Protein AF-0000000078836215 (afdb_homodimer)

Nearest PDB structures (foldseek):
  3e1e-assembly1_A  TM=9.793E-01  e=3.838E-14  Ruegeria pomeroyi
  3lz7-assembly1_A  TM=9.228E-01  e=4.284E-11  Haemophilus influenzae
  1sbk-assembly1_A  TM=9.306E-01  e=8.880E-10  Escherichia coli
  1vh5-assembly1_A  TM=9.227E-01  e=7.503E-10  Escherichia coli
  1vi8-assembly1_B  TM=9.217E-01  e=8.395E-10  Escherichia coli

Organism: Phenylobacterium zucineum (strain HLK1) (NCBI:txid450851)

Structure (mmCIF, N/CA/C/O backbone):
data_AF-0000000078836215-model_v1
#
loop_
_entity.id
_entity.type
_entity.pdbx_description
1 polymer 'Uncharacterized protein, possibly involved in aromatic compounds catabolism'
#
loop_
_atom_site.group_PDB
_atom_site.id
_atom_site.type_symbol
_atom_site.label_atom_id
_atom_site.label_alt_id
_atom_site.label_comp_id
_atom_site.label_asym_id
_atom_site.label_entity_id
_atom_site.label_seq_id
_atom_site.pdbx_PDB_ins_code
_atom_site.Cartn_x
_atom_site.Cartn_y
_atom_site.Cartn_z
_atom_site.occupancy
_atom_site.B_iso_or_equiv
_atom_site.auth_seq_id
_atom_site.auth_comp_id
_atom_site.auth_asym_id
_atom_site.auth_atom_id
_atom_site.pdbx_PDB_model_num
ATOM 1 N N . MET A 1 1 ? -0.671 11.156 -7.41 1 51.28 1 MET A N 1
ATOM 2 C CA . MET A 1 1 ? -1.481 9.938 -7.438 1 51.28 1 MET A CA 1
ATOM 3 C C . MET A 1 1 ? -2.9 10.219 -6.953 1 51.28 1 MET A C 1
ATOM 5 O O . MET A 1 1 ? -3.871 9.844 -7.613 1 51.28 1 MET A O 1
ATOM 9 N N . LEU A 1 2 ? -3.012 11.047 -5.891 1 55.78 2 LEU A N 1
ATOM 10 C CA . LEU A 1 2 ? -4.32 11.422 -5.363 1 55.78 2 LEU A CA 1
ATOM 11 C C . LEU A 1 2 ? -5.219 11.953 -6.477 1 55.78 2 LEU A C 1
ATOM 13 O O . LEU A 1 2 ? -6.391 11.578 -6.562 1 55.78 2 LEU A O 1
ATOM 17 N N . HIS A 1 3 ? -4.602 12.648 -7.332 1 56.66 3 HIS A N 1
ATOM 18 C CA . HIS A 1 3 ? -5.426 13.312 -8.336 1 56.66 3 HIS A CA 1
ATOM 19 C C . HIS A 1 3 ? -5.855 12.336 -9.43 1 56.66 3 HIS A C 1
ATOM 21 O O . HIS A 1 3 ? -6.98 12.406 -9.922 1 56.66 3 HIS A O 1
ATOM 27 N N . HIS A 1 4 ? -5.043 11.43 -9.484 1 65.5 4 HIS A N 1
ATOM 28 C CA . HIS A 1 4 ? -5.332 10.539 -10.602 1 65.5 4 HIS A CA 1
ATOM 29 C C . HIS A 1 4 ? -6.379 9.5 -10.211 1 65.5 4 HIS A C 1
ATOM 31 O O . HIS A 1 4 ? -7.141 9.031 -11.062 1 65.5 4 HIS A O 1
ATOM 37 N N . LEU A 1 5 ? -6.547 9.336 -8.945 1 77.56 5 LEU A N 1
ATOM 38 C CA . LEU A 1 5 ? -7.484 8.312 -8.492 1 77.56 5 LEU A CA 1
ATOM 39 C C . LEU A 1 5 ? -8.766 8.945 -7.949 1 77.56 5 LEU A C 1
ATOM 41 O O . LEU A 1 5 ? -9.68 8.234 -7.531 1 77.56 5 LEU A O 1
ATOM 45 N N . ASP A 1 6 ? -8.922 10.281 -7.996 1 84.94 6 ASP A N 1
ATOM 46 C CA . ASP A 1 6 ? -10.086 11.023 -7.52 1 84.94 6 ASP A CA 1
ATOM 47 C C . ASP A 1 6 ? -10.297 10.805 -6.023 1 84.94 6 ASP A C 1
ATOM 49 O O . ASP A 1 6 ? -11.422 10.555 -5.582 1 84.94 6 ASP A O 1
ATOM 53 N N . VAL A 1 7 ? -9.172 10.75 -5.359 1 91.25 7 VAL A N 1
ATOM 54 C CA . VAL A 1 7 ? -9.266 10.695 -3.906 1 91.25 7 VAL A CA 1
ATOM 55 C C . VAL A 1 7 ? -9.867 11.992 -3.373 1 91.25 7 VAL A C 1
ATOM 57 O O . VAL A 1 7 ? -9.5 13.078 -3.814 1 91.25 7 VAL A O 1
ATOM 60 N N . ARG A 1 8 ? -10.797 11.867 -2.445 1 94.44 8 ARG A N 1
ATOM 61 C CA . ARG A 1 8 ? -11.453 13.023 -1.854 1 94.44 8 ARG A CA 1
ATOM 62 C C . ARG A 1 8 ? -11.094 13.164 -0.38 1 94.44 8 ARG A C 1
ATOM 64 O O . ARG A 1 8 ? -11.023 12.172 0.347 1 94.44 8 ARG A O 1
ATOM 71 N N . ILE A 1 9 ? -10.969 14.414 0.034 1 96.81 9 ILE A N 1
ATOM 72 C CA . ILE A 1 9 ? -10.812 14.719 1.452 1 96.81 9 ILE A CA 1
ATOM 73 C C . ILE A 1 9 ? -12.188 14.969 2.074 1 96.81 9 ILE A C 1
ATOM 75 O O . ILE A 1 9 ? -12.82 16 1.807 1 96.81 9 ILE A O 1
ATOM 79 N N . ASP A 1 10 ? -12.578 14.141 2.889 1 98.06 10 ASP A N 1
ATOM 80 C CA . ASP A 1 10 ? -13.906 14.25 3.473 1 98.06 10 ASP A CA 1
ATOM 81 C C . ASP A 1 10 ? -13.867 15.016 4.793 1 98.06 10 ASP A C 1
ATOM 83 O O . ASP A 1 10 ? -14.82 15.719 5.141 1 98.06 10 ASP A O 1
ATOM 87 N N . GLU A 1 11 ? -12.812 14.789 5.547 1 98.38 11 GLU A N 1
ATOM 88 C CA . GLU A 1 11 ? -12.625 15.461 6.832 1 98.38 11 GLU A CA 1
ATOM 89 C C . GLU A 1 11 ? -11.141 15.68 7.125 1 98.38 11 GLU A C 1
ATOM 91 O O . GLU A 1 11 ? -10.305 14.82 6.836 1 98.38 11 GLU A O 1
ATOM 96 N N . VAL A 1 12 ? -10.844 16.844 7.719 1 98.38 12 VAL A N 1
ATOM 97 C CA . VAL A 1 12 ? -9.516 17.125 8.234 1 98.38 12 VAL A CA 1
ATOM 98 C C . VAL A 1 12 ? -9.625 17.828 9.594 1 98.38 12 VAL A C 1
ATOM 100 O O . VAL A 1 12 ? -10.359 18.812 9.727 1 98.38 12 VAL A O 1
ATOM 103 N N . ALA A 1 13 ? -9.031 17.344 10.484 1 98.44 13 ALA A N 1
ATOM 104 C CA . ALA A 1 13 ? -8.867 17.906 11.828 1 98.44 13 ALA A CA 1
ATOM 105 C C . ALA A 1 13 ? -7.5 17.562 12.398 1 98.44 13 ALA A C 1
ATOM 107 O O . ALA A 1 13 ? -6.812 16.672 11.891 1 98.44 13 ALA A O 1
ATOM 108 N N . PRO A 1 14 ? -7.023 18.266 13.398 1 98.19 14 PRO A N 1
ATOM 109 C CA . PRO A 1 14 ? -5.734 17.906 13.992 1 98.19 14 PRO A CA 1
ATOM 110 C C . PRO A 1 14 ? -5.664 16.438 14.391 1 98.19 14 PRO A C 1
ATOM 112 O O . PRO A 1 14 ? -6.418 15.992 15.266 1 98.19 14 PRO A O 1
ATOM 115 N N . GLY A 1 15 ? -4.859 15.742 13.711 1 98.62 15 GLY A N 1
ATOM 116 C CA . GLY A 1 15 ? -4.613 14.344 14.008 1 98.62 15 GLY A CA 1
ATOM 117 C C . GLY A 1 15 ? -5.621 13.406 13.367 1 98.62 15 GLY A C 1
ATOM 118 O O . GLY A 1 15 ? -5.59 12.195 13.594 1 98.62 15 GLY A O 1
ATOM 119 N N . ARG A 1 16 ? -6.582 13.945 12.617 1 98.75 16 ARG A N 1
ATOM 120 C CA . ARG A 1 16 ? -7.637 13.117 12.047 1 98.75 16 ARG A CA 1
ATOM 121 C C . ARG A 1 16 ? -7.914 13.508 10.602 1 98.75 16 ARG A C 1
ATOM 123 O O . ARG A 1 16 ? -8.094 14.688 10.289 1 98.75 16 ARG A O 1
ATOM 130 N N . VAL A 1 17 ? -7.965 12.516 9.727 1 98.75 17 VAL A N 1
ATOM 131 C CA . VAL A 1 17 ? -8.289 12.742 8.32 1 98.75 17 VAL A CA 1
ATOM 132 C C . VAL A 1 17 ? -9.164 11.602 7.801 1 98.75 17 VAL A C 1
ATOM 134 O O . VAL A 1 17 ? -8.938 10.438 8.133 1 98.75 17 VAL A O 1
ATOM 137 N N . VAL A 1 18 ? -10.172 11.922 7.039 1 98.81 18 VAL A N 1
ATOM 138 C CA . VAL A 1 18 ? -10.992 10.953 6.324 1 98.81 18 VAL A CA 1
ATOM 139 C C . VAL A 1 18 ? -10.867 11.172 4.82 1 98.81 18 VAL A C 1
ATOM 141 O O . VAL A 1 18 ? -11.125 12.273 4.324 1 98.81 18 VAL A O 1
ATOM 144 N N . LEU A 1 19 ? -10.43 10.18 4.152 1 97.75 19 LEU A N 1
ATOM 145 C CA . LEU A 1 19 ? -10.344 10.195 2.697 1 97.75 19 LEU A CA 1
ATOM 146 C C . LEU A 1 19 ? -11.289 9.172 2.082 1 97.75 19 LEU A C 1
ATOM 148 O O . LEU A 1 19 ? -11.586 8.148 2.697 1 97.75 19 LEU A O 1
ATOM 152 N N . SER A 1 20 ? -11.711 9.43 0.908 1 97.38 20 SER A N 1
ATOM 153 C CA . SER A 1 20 ? -12.516 8.453 0.183 1 97.38 20 SER A CA 1
ATOM 154 C C . SER A 1 20 ? -12.047 8.32 -1.264 1 97.38 20 SER A C 1
ATOM 156 O O . SER A 1 20 ? -11.445 9.242 -1.817 1 97.38 20 SER A O 1
ATOM 158 N N . LEU A 1 21 ? -12.281 7.164 -1.844 1 94.69 21 LEU A N 1
ATOM 159 C CA . LEU A 1 21 ? -11.898 6.773 -3.195 1 94.69 21 LEU A CA 1
ATOM 160 C C . LEU A 1 21 ? -13.055 6.09 -3.916 1 94.69 21 LEU A C 1
ATOM 162 O O . LEU A 1 21 ? -13.5 5.02 -3.504 1 94.69 21 LEU A O 1
ATOM 166 N N . PRO A 1 22 ? -13.516 6.734 -4.957 1 93.88 22 PRO A N 1
ATOM 167 C CA . PRO A 1 22 ? -14.594 6.074 -5.695 1 93.88 22 PRO A CA 1
ATOM 168 C C . PRO A 1 22 ? -14.109 4.859 -6.484 1 93.88 22 PRO A C 1
ATOM 170 O O . PRO A 1 22 ? -12.945 4.801 -6.879 1 93.88 22 PRO A O 1
ATOM 173 N N . PHE A 1 23 ? -15.07 3.908 -6.68 1 91.69 23 PHE A N 1
ATOM 174 C CA . PHE A 1 23 ? -14.766 2.766 -7.531 1 91.69 23 PHE A CA 1
ATOM 175 C C . PHE A 1 23 ? -14.625 3.197 -8.984 1 91.69 23 PHE A C 1
ATOM 177 O O . PHE A 1 23 ? -15.484 3.896 -9.516 1 91.69 23 PHE A O 1
ATOM 184 N N . ARG A 1 24 ? -13.508 2.811 -9.555 1 84.44 24 ARG A N 1
ATOM 185 C CA . ARG A 1 24 ? -13.211 3.061 -10.961 1 84.44 24 ARG A CA 1
ATOM 186 C C . ARG A 1 24 ? -12.438 1.896 -11.57 1 84.44 24 ARG A C 1
ATOM 188 O O . ARG A 1 24 ? -11.922 1.041 -10.852 1 84.44 24 ARG A O 1
ATOM 195 N N . LYS A 1 25 ? -12.383 1.914 -12.867 1 77.69 25 LYS A N 1
ATOM 196 C CA . LYS A 1 25 ? -11.711 0.835 -13.594 1 77.69 25 LYS A CA 1
ATOM 197 C C . LYS A 1 25 ? -10.25 0.714 -13.164 1 77.69 25 LYS A C 1
ATOM 199 O O . LYS A 1 25 ? -9.711 -0.391 -13.094 1 77.69 25 LYS A O 1
ATOM 204 N N . GLU A 1 26 ? -9.617 1.86 -12.789 1 76.38 26 GLU A N 1
ATOM 205 C CA . GLU A 1 26 ? -8.188 1.926 -12.477 1 76.38 26 GLU A CA 1
ATOM 206 C C . GLU A 1 26 ? -7.883 1.237 -11.148 1 76.38 26 GLU A C 1
ATOM 208 O O . GLU A 1 26 ? -6.734 0.878 -10.883 1 76.38 26 GLU A O 1
ATOM 213 N N . VAL A 1 27 ? -8.93 1.104 -10.336 1 78.06 27 VAL A N 1
ATOM 214 C CA . VAL A 1 27 ? -8.68 0.537 -9.016 1 78.06 27 VAL A CA 1
ATOM 215 C C . VAL A 1 27 ? -9.461 -0.768 -8.852 1 78.06 27 VAL A C 1
ATOM 217 O O . VAL A 1 27 ? -9.602 -1.281 -7.742 1 78.06 27 VAL A O 1
ATOM 220 N N . ALA A 1 28 ? -10.008 -1.222 -9.891 1 76.31 28 ALA A N 1
ATOM 221 C CA . ALA A 1 28 ? -10.852 -2.416 -9.859 1 76.31 28 ALA A CA 1
ATOM 222 C C . ALA A 1 28 ? -10.023 -3.674 -10.109 1 76.31 28 ALA A C 1
ATOM 224 O O . ALA A 1 28 ? -9.109 -3.67 -10.938 1 76.31 28 ALA A O 1
ATOM 225 N N . GLN A 1 29 ? -10.398 -4.668 -9.328 1 73.69 29 GLN A N 1
ATOM 226 C CA . GLN A 1 29 ? -9.953 -6.016 -9.664 1 73.69 29 GLN A CA 1
ATOM 227 C C . GLN A 1 29 ? -10.867 -6.66 -10.695 1 73.69 29 GLN A C 1
ATOM 229 O O . GLN A 1 29 ? -11.906 -6.094 -11.055 1 73.69 29 GLN A O 1
ATOM 234 N N . GLN A 1 30 ? -10.492 -7.746 -11.242 1 63.19 30 GLN A N 1
ATOM 235 C CA . GLN A 1 30 ? -11.25 -8.445 -12.273 1 63.19 30 GLN A CA 1
ATOM 236 C C . GLN A 1 30 ? -12.633 -8.844 -11.766 1 63.19 30 GLN A C 1
ATOM 238 O O . GLN A 1 30 ? -13.57 -9.008 -12.555 1 63.19 30 GLN A O 1
ATOM 243 N N . ASN A 1 31 ? -12.758 -8.922 -10.508 1 66.31 31 ASN A N 1
ATOM 244 C CA . ASN A 1 31 ? -14.008 -9.438 -9.961 1 66.31 31 ASN A CA 1
ATOM 245 C C . ASN A 1 31 ? -14.898 -8.312 -9.43 1 66.31 31 ASN A C 1
ATOM 247 O O . ASN A 1 31 ? -15.883 -8.562 -8.742 1 66.31 31 ASN A O 1
ATOM 251 N N . GLY A 1 32 ? -14.508 -7.094 -9.711 1 72.69 32 GLY A N 1
ATOM 252 C CA . GLY A 1 32 ? -15.328 -5.98 -9.281 1 72.69 32 GLY A CA 1
ATOM 253 C C . GLY A 1 32 ? -14.961 -5.465 -7.902 1 72.69 32 GLY A C 1
ATOM 254 O O . GLY A 1 32 ? -15.648 -4.609 -7.344 1 72.69 32 GLY A O 1
ATOM 255 N N . PHE A 1 33 ? -14.016 -6.035 -7.355 1 82.94 33 PHE A N 1
ATOM 256 C CA . PHE A 1 33 ? -13.516 -5.578 -6.062 1 82.94 33 PHE A CA 1
ATOM 257 C C . PHE A 1 33 ? -12.406 -4.543 -6.246 1 82.94 33 PHE A C 1
ATOM 259 O O . PHE A 1 33 ? -11.773 -4.488 -7.297 1 82.94 33 PHE A O 1
ATOM 266 N N . PHE A 1 34 ? -12.383 -3.658 -5.227 1 88.38 34 PHE A N 1
ATOM 267 C CA . PHE A 1 34 ? -11.188 -2.824 -5.195 1 88.38 34 PHE A CA 1
ATOM 268 C C . PHE A 1 34 ? -9.93 -3.682 -5.117 1 88.38 34 PHE A C 1
ATOM 270 O O . PHE A 1 34 ? -9.898 -4.676 -4.391 1 88.38 34 PHE A O 1
ATOM 277 N N . HIS A 1 35 ? -8.977 -3.34 -5.852 1 86.06 35 HIS A N 1
ATOM 278 C CA . HIS A 1 35 ? -7.672 -3.971 -5.699 1 86.06 35 HIS A CA 1
ATOM 279 C C . HIS A 1 35 ? -7.086 -3.701 -4.316 1 86.06 35 HIS A C 1
ATOM 281 O O . HIS A 1 35 ? -7.199 -2.588 -3.797 1 86.06 35 HIS A O 1
ATOM 287 N N . GLY A 1 36 ? -6.438 -4.672 -3.686 1 88.56 36 GLY A N 1
ATOM 288 C CA . GLY A 1 36 ? -5.785 -4.477 -2.4 1 88.56 36 GLY A CA 1
ATOM 289 C C . GLY A 1 36 ? -4.797 -3.322 -2.4 1 88.56 36 GLY A C 1
ATOM 290 O O . GLY A 1 36 ? -4.648 -2.627 -1.393 1 88.56 36 GLY A O 1
ATOM 291 N N . GLY A 1 37 ? -4.145 -3.148 -3.527 1 87.94 37 GLY A N 1
ATOM 292 C CA . GLY A 1 37 ? -3.205 -2.047 -3.68 1 87.94 37 GLY A CA 1
ATOM 293 C C . GLY A 1 37 ? -3.857 -0.684 -3.537 1 87.94 37 GLY A C 1
ATOM 294 O O . GLY A 1 37 ? -3.229 0.264 -3.062 1 87.94 37 GLY A O 1
ATOM 295 N N . ALA A 1 38 ? -5.09 -0.558 -3.955 1 89.5 38 ALA A N 1
ATOM 296 C CA . ALA A 1 38 ? -5.832 0.689 -3.781 1 89.5 38 ALA A CA 1
ATOM 297 C C . ALA A 1 38 ? -6.09 0.971 -2.305 1 89.5 38 ALA A C 1
ATOM 299 O O . ALA A 1 38 ? -6.012 2.119 -1.863 1 89.5 38 ALA A O 1
ATOM 300 N N . ILE A 1 39 ? -6.43 -0.09 -1.613 1 93.75 39 ILE A N 1
ATOM 301 C CA . ILE A 1 39 ? -6.66 0.031 -0.177 1 93.75 39 ILE A CA 1
ATOM 302 C C . ILE A 1 39 ? -5.363 0.438 0.52 1 93.75 39 ILE A C 1
ATOM 304 O O . ILE A 1 39 ? -5.359 1.351 1.35 1 93.75 39 ILE A O 1
ATOM 308 N N . GLY A 1 40 ? -4.25 -0.209 0.171 1 94.12 40 GLY A N 1
ATOM 309 C CA . GLY A 1 40 ? -2.955 0.163 0.717 1 94.12 40 GLY A CA 1
ATOM 310 C C . GLY A 1 40 ? -2.578 1.604 0.432 1 94.12 40 GLY A C 1
ATOM 311 O O . GLY A 1 40 ? -2.076 2.307 1.313 1 94.12 40 GLY A O 1
ATOM 312 N N . PHE A 1 41 ? -2.838 2.01 -0.779 1 90.56 41 PHE A N 1
ATOM 313 C CA . PHE A 1 41 ? -2.584 3.391 -1.175 1 90.56 41 PHE A CA 1
ATOM 314 C C . PHE A 1 41 ? -3.381 4.359 -0.309 1 90.56 41 PHE A C 1
ATOM 316 O O . PHE A 1 41 ? -2.84 5.348 0.186 1 90.56 41 PHE A O 1
ATOM 323 N N . LEU A 1 42 ? -4.637 4.117 -0.169 1 94.19 42 LEU A N 1
ATOM 324 C CA . LEU A 1 42 ? -5.523 4.98 0.607 1 94.19 42 LEU A CA 1
ATOM 325 C C . LEU A 1 42 ? -5.066 5.059 2.061 1 94.19 42 LEU A C 1
ATOM 327 O O . LEU A 1 42 ? -5.098 6.133 2.666 1 94.19 42 LEU A O 1
ATOM 331 N N . VAL A 1 43 ? -4.633 3.936 2.609 1 96.94 43 VAL A N 1
ATOM 332 C CA . VAL A 1 43 ? -4.098 3.885 3.967 1 96.94 43 VAL A CA 1
ATOM 333 C C . VAL A 1 43 ? -2.861 4.777 4.07 1 96.94 43 VAL A C 1
ATOM 335 O O . VAL A 1 43 ? -2.768 5.617 4.965 1 96.94 43 VAL A O 1
ATOM 338 N N . ASP A 1 44 ? -1.919 4.594 3.158 1 95.56 44 ASP A N 1
ATOM 339 C CA . ASP A 1 44 ? -0.695 5.387 3.158 1 95.56 44 ASP A CA 1
ATOM 340 C C . ASP A 1 44 ? -1.011 6.879 3.098 1 95.56 44 ASP A C 1
ATOM 342 O O . ASP A 1 44 ? -0.469 7.668 3.877 1 95.56 44 ASP A O 1
ATOM 346 N N . ASP A 1 45 ? -1.88 7.234 2.227 1 93.81 45 ASP A N 1
ATOM 347 C CA . ASP A 1 45 ? -2.234 8.633 2.02 1 93.81 45 ASP A CA 1
ATOM 348 C C . ASP A 1 45 ? -2.908 9.219 3.26 1 93.81 45 ASP A C 1
ATOM 350 O O . ASP A 1 45 ? -2.533 10.297 3.727 1 93.81 45 ASP A O 1
ATOM 354 N N . ALA A 1 46 ? -3.875 8.516 3.787 1 97.19 46 ALA A N 1
ATOM 355 C CA . ALA A 1 46 ? -4.652 9.016 4.918 1 97.19 46 ALA A CA 1
ATOM 356 C C . ALA A 1 46 ? -3.781 9.148 6.164 1 97.19 46 ALA A C 1
ATOM 358 O O . ALA A 1 46 ? -3.893 10.133 6.902 1 97.19 46 ALA A O 1
ATOM 359 N N . THR A 1 47 ? -2.957 8.164 6.426 1 98.06 47 THR A N 1
ATOM 360 C CA . THR A 1 47 ? -2.127 8.203 7.625 1 98.06 47 THR A CA 1
ATOM 361 C C . THR A 1 47 ? -1.085 9.312 7.523 1 98.06 47 THR A C 1
ATOM 363 O O . THR A 1 47 ? -0.833 10.023 8.5 1 98.06 47 THR A O 1
ATOM 366 N N . ALA A 1 48 ? -0.499 9.445 6.352 1 95.81 48 ALA A N 1
ATOM 367 C CA . ALA A 1 48 ? 0.449 10.539 6.145 1 95.81 48 ALA A CA 1
ATOM 368 C C . ALA A 1 48 ? -0.226 11.891 6.336 1 95.81 48 ALA A C 1
ATOM 370 O O . ALA A 1 48 ? 0.325 12.781 6.992 1 95.81 48 ALA A O 1
ATOM 371 N N . ALA A 1 49 ? -1.394 12.047 5.785 1 96.25 49 ALA A N 1
ATOM 372 C CA . ALA A 1 49 ? -2.135 13.297 5.895 1 96.25 49 ALA A CA 1
ATOM 373 C C . ALA A 1 49 ? -2.482 13.609 7.348 1 96.25 49 ALA A C 1
ATOM 375 O O . ALA A 1 49 ? -2.336 14.742 7.797 1 96.25 49 ALA A O 1
ATOM 376 N N . ALA A 1 50 ? -2.994 12.602 8.047 1 98.44 50 ALA A N 1
ATOM 377 C CA . ALA A 1 50 ? -3.342 12.805 9.453 1 98.44 50 ALA A CA 1
ATOM 378 C C . ALA A 1 50 ? -2.127 13.258 10.258 1 98.44 50 ALA A C 1
ATOM 380 O O . ALA A 1 50 ? -2.213 14.195 11.047 1 98.44 50 ALA A O 1
ATOM 381 N N . ALA A 1 51 ? -1.035 12.633 10.062 1 98.38 51 ALA A N 1
ATOM 382 C CA . ALA A 1 51 ? 0.189 12.992 10.773 1 98.38 51 ALA A CA 1
ATOM 383 C C . ALA A 1 51 ? 0.624 14.414 10.43 1 98.38 51 ALA A C 1
ATOM 385 O O . ALA A 1 51 ? 1.079 15.164 11.297 1 98.38 51 ALA A O 1
ATOM 386 N N . ALA A 1 52 ? 0.494 14.781 9.18 1 96.62 52 ALA A N 1
ATOM 387 C CA . ALA A 1 52 ? 0.922 16.094 8.703 1 96.62 52 ALA A CA 1
ATOM 388 C C . ALA A 1 52 ? 0.151 17.203 9.406 1 96.62 52 ALA A C 1
ATOM 390 O O . ALA A 1 52 ? 0.643 18.328 9.531 1 96.62 52 ALA A O 1
ATOM 391 N N . THR A 1 53 ? -1.024 16.922 9.93 1 97.56 53 THR A N 1
ATOM 392 C CA . THR A 1 53 ? -1.86 17.938 10.562 1 97.56 53 THR A CA 1
ATOM 393 C C . THR A 1 53 ? -1.327 18.297 11.945 1 97.56 53 THR A C 1
ATOM 395 O O . THR A 1 53 ? -1.755 19.297 12.539 1 97.56 53 THR A O 1
ATOM 398 N N . VAL A 1 54 ? -0.38 17.531 12.461 1 97.88 54 VAL A N 1
ATOM 399 C CA . VAL A 1 54 ? -0.028 17.766 13.859 1 97.88 54 VAL A CA 1
ATOM 400 C C . VAL A 1 54 ? 1.457 18.094 13.969 1 97.88 54 VAL A C 1
ATOM 402 O O . VAL A 1 54 ? 1.999 18.203 15.07 1 97.88 54 VAL A O 1
ATOM 405 N N . VAL A 1 55 ? 2.135 18.203 12.859 1 96.5 55 VAL A N 1
ATOM 406 C CA . VAL A 1 55 ? 3.541 18.578 12.922 1 96.5 55 VAL A CA 1
ATOM 407 C C . VAL A 1 55 ? 3.66 20.109 12.984 1 96.5 55 VAL A C 1
ATOM 409 O O . VAL A 1 55 ? 2.701 20.828 12.688 1 96.5 55 VAL A O 1
ATOM 412 N N . ARG A 1 56 ? 4.773 20.594 13.375 1 94.69 56 ARG A N 1
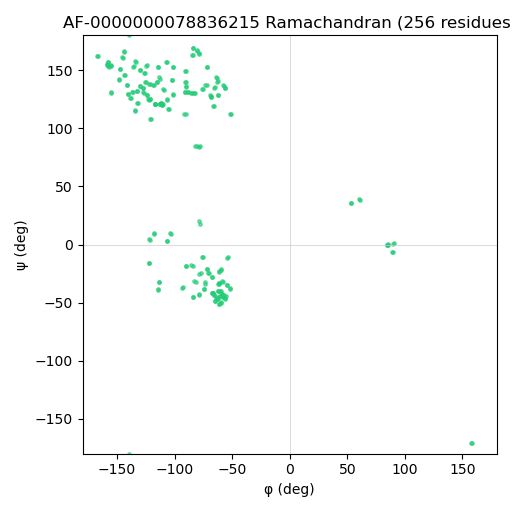ATOM 413 C CA . ARG A 1 56 ? 5.02 22.016 13.531 1 94.69 56 ARG A CA 1
ATOM 414 C C . ARG A 1 56 ? 5.285 22.672 12.18 1 94.69 56 ARG A C 1
ATOM 416 O O . ARG A 1 56 ? 5.531 21.984 11.188 1 94.69 56 ARG A O 1
ATOM 423 N N . ASP A 1 57 ? 5.199 23.969 12.172 1 92.44 57 ASP A N 1
ATOM 424 C CA . ASP A 1 57 ? 5.555 24.719 10.969 1 92.44 57 ASP A CA 1
ATOM 425 C C . ASP A 1 57 ? 6.98 24.406 10.531 1 92.44 57 ASP A C 1
ATOM 427 O O . ASP A 1 57 ? 7.891 24.312 11.359 1 92.44 57 ASP A O 1
ATOM 431 N N . GLY A 1 58 ? 7.113 24.188 9.242 1 92.19 58 GLY A N 1
ATOM 432 C CA . GLY A 1 58 ? 8.438 23.891 8.727 1 92.19 58 GLY A CA 1
ATOM 433 C C . GLY A 1 58 ? 8.766 22.406 8.734 1 92.19 58 GLY A C 1
ATOM 434 O O . GLY A 1 58 ? 9.836 22 8.281 1 92.19 58 GLY A O 1
ATOM 435 N N . GLU A 1 59 ? 7.84 21.703 9.328 1 94 59 GLU A N 1
ATOM 436 C CA . GLU A 1 59 ? 8.055 20.25 9.383 1 94 59 GLU A CA 1
ATOM 437 C C . GLU A 1 59 ? 7.117 19.531 8.422 1 94 59 GLU A C 1
ATOM 439 O O . GLU A 1 59 ? 6.094 20.062 8.008 1 94 59 GLU A O 1
ATOM 444 N N . THR A 1 60 ? 7.555 18.344 8.062 1 92.88 60 THR A N 1
ATOM 445 C CA . THR A 1 60 ? 6.773 17.406 7.25 1 92.88 60 THR A CA 1
ATOM 446 C C . THR A 1 60 ? 6.934 15.977 7.758 1 92.88 60 THR A C 1
ATOM 448 O O . THR A 1 60 ? 7.562 15.75 8.789 1 92.88 60 THR A O 1
ATOM 451 N N . VAL A 1 61 ? 6.242 15.031 7.059 1 94.19 61 VAL A N 1
ATOM 452 C CA . VAL A 1 61 ? 6.359 13.641 7.48 1 94.19 61 VAL A CA 1
ATOM 453 C C . VAL A 1 61 ? 6.68 12.766 6.27 1 94.19 61 VAL A C 1
ATOM 455 O O . VAL A 1 61 ? 6.32 13.102 5.141 1 94.19 61 VAL A O 1
ATOM 458 N N . LEU A 1 62 ? 7.387 11.688 6.582 1 92.94 62 LEU A N 1
ATOM 459 C CA . LEU A 1 62 ? 7.613 10.586 5.66 1 92.94 62 LEU A CA 1
ATOM 460 C C . LEU A 1 62 ? 7.18 9.258 6.277 1 92.94 62 LEU A C 1
ATOM 462 O O . LEU A 1 62 ? 7.398 9.023 7.469 1 92.94 62 LEU A O 1
ATOM 466 N N . THR A 1 63 ? 6.59 8.492 5.453 1 96 63 THR A N 1
ATOM 467 C CA . THR A 1 63 ? 6.199 7.191 5.973 1 96 63 THR A CA 1
ATOM 468 C C . THR A 1 63 ? 7.43 6.355 6.312 1 96 63 THR A C 1
ATOM 470 O O . THR A 1 63 ? 8.289 6.129 5.457 1 96 63 THR A O 1
ATOM 473 N N . ALA A 1 64 ? 7.574 5.98 7.539 1 97.62 64 ALA A N 1
ATOM 474 C CA . ALA A 1 64 ? 8.633 5.059 7.941 1 97.62 64 ALA A CA 1
ATOM 475 C C . ALA A 1 64 ? 8.211 3.609 7.707 1 97.62 64 ALA A C 1
ATOM 477 O O . ALA A 1 64 ? 8.977 2.818 7.148 1 97.62 64 ALA A O 1
ATOM 478 N N . GLU A 1 65 ? 6.965 3.334 8.125 1 98.44 65 GLU A N 1
ATOM 479 C CA . GLU A 1 65 ? 6.43 1.985 7.961 1 98.44 65 GLU A CA 1
ATOM 480 C C . GLU A 1 65 ? 4.922 1.96 8.188 1 98.44 65 GLU A C 1
ATOM 482 O O . GLU A 1 65 ? 4.359 2.895 8.758 1 98.44 65 GLU A O 1
ATOM 487 N N . TYR A 1 66 ? 4.289 0.909 7.715 1 98.56 66 TYR A N 1
ATOM 488 C CA . TYR A 1 66 ? 2.932 0.585 8.133 1 98.56 66 TYR A CA 1
ATOM 489 C C . TYR A 1 66 ? 2.646 -0.901 7.961 1 98.56 66 TYR A C 1
ATOM 491 O O . TYR A 1 66 ? 3.33 -1.585 7.195 1 98.56 66 TYR A O 1
ATOM 499 N N . LYS A 1 67 ? 1.768 -1.349 8.719 1 98.75 67 LYS A N 1
ATOM 500 C CA . LYS A 1 67 ? 1.185 -2.68 8.586 1 98.75 67 LYS A CA 1
ATOM 501 C C . LYS A 1 67 ? -0.315 -2.6 8.32 1 98.75 67 LYS A C 1
ATOM 503 O O . LYS A 1 67 ? -1.017 -1.783 8.914 1 98.75 67 LYS A O 1
ATOM 508 N N . ILE A 1 68 ? -0.767 -3.412 7.414 1 98.75 68 ILE A N 1
ATOM 509 C CA . ILE A 1 68 ? -2.186 -3.453 7.074 1 98.75 68 ILE A CA 1
ATOM 510 C C . ILE A 1 68 ? -2.697 -4.891 7.168 1 98.75 68 ILE A C 1
ATOM 512 O O . ILE A 1 68 ? -2.012 -5.828 6.754 1 98.75 68 ILE A O 1
ATOM 516 N N . ASN A 1 69 ? -3.809 -5.09 7.758 1 98.81 69 ASN A N 1
ATOM 517 C CA . ASN A 1 69 ? -4.559 -6.344 7.781 1 98.81 69 ASN A CA 1
ATOM 518 C C . ASN A 1 69 ? -5.855 -6.23 6.988 1 98.81 69 ASN A C 1
ATOM 520 O O . ASN A 1 69 ? -6.676 -5.348 7.25 1 98.81 69 ASN A O 1
ATOM 524 N N . PHE A 1 70 ? -5.961 -7.066 6.043 1 97.88 70 PHE A N 1
ATOM 525 C CA . PHE A 1 70 ? -7.203 -7.137 5.281 1 97.88 70 PHE A CA 1
ATOM 526 C C . PHE A 1 70 ? -8.188 -8.094 5.938 1 97.88 70 PHE A C 1
ATOM 528 O O . PHE A 1 70 ? -7.852 -9.242 6.215 1 97.88 70 PHE A O 1
ATOM 535 N N . VAL A 1 71 ? -9.43 -7.645 6.117 1 97.12 71 VAL A N 1
ATOM 536 C CA . VAL A 1 71 ? -10.336 -8.477 6.906 1 97.12 71 VAL A CA 1
ATOM 537 C C . VAL A 1 71 ? -11.57 -8.828 6.086 1 97.12 71 VAL A C 1
ATOM 539 O O . VAL A 1 71 ? -12.312 -9.75 6.434 1 97.12 71 VAL A O 1
ATOM 542 N N . ALA A 1 72 ? -11.789 -8.117 5.023 1 94.62 72 ALA A N 1
ATOM 543 C CA . ALA A 1 72 ? -12.867 -8.414 4.078 1 94.62 72 ALA A CA 1
ATOM 544 C C . ALA A 1 72 ? -12.57 -7.812 2.709 1 94.62 72 ALA A C 1
ATOM 546 O O . ALA A 1 72 ? -11.789 -6.859 2.598 1 94.62 72 ALA A O 1
ATOM 547 N N . PRO A 1 73 ? -13.164 -8.336 1.656 1 90.88 73 PRO A N 1
ATOM 548 C CA . PRO A 1 73 ? -12.992 -7.73 0.333 1 90.88 73 PRO A CA 1
ATOM 549 C C . PRO A 1 73 ? -13.547 -6.312 0.252 1 90.88 73 PRO A C 1
ATOM 551 O O . PRO A 1 73 ? -14.531 -5.992 0.931 1 90.88 73 PRO A O 1
ATOM 554 N N . GLY A 1 74 ? -12.891 -5.422 -0.493 1 92.62 74 GLY A N 1
ATOM 555 C CA . GLY A 1 74 ? -13.422 -4.094 -0.781 1 92.62 74 GLY A CA 1
ATOM 556 C C . GLY A 1 74 ? -14.477 -4.098 -1.868 1 92.62 74 GLY A C 1
ATOM 557 O O . GLY A 1 74 ? -14.172 -3.852 -3.037 1 92.62 74 GLY A O 1
ATOM 558 N N . VAL A 1 75 ? -15.68 -4.375 -1.496 1 90.94 75 VAL A N 1
ATOM 559 C CA . VAL A 1 75 ? -16.781 -4.434 -2.449 1 90.94 75 VAL A CA 1
ATOM 560 C C . VAL A 1 75 ? -17.734 -3.26 -2.219 1 90.94 75 VAL A C 1
ATOM 562 O O . VAL A 1 75 ? -18.281 -3.102 -1.125 1 90.94 75 VAL A O 1
ATOM 565 N N . GLY A 1 76 ? -17.859 -2.449 -3.305 1 93.06 76 GLY A N 1
ATOM 566 C CA . GLY A 1 76 ? -18.766 -1.324 -3.17 1 93.06 76 GLY A CA 1
ATOM 567 C C . GLY A 1 76 ? -18.484 -0.201 -4.145 1 93.06 76 GLY A C 1
ATOM 568 O O . GLY A 1 76 ? -17.781 -0.401 -5.141 1 93.06 76 GLY A O 1
ATOM 569 N N . GLU A 1 77 ? -19.156 0.88 -3.918 1 94.44 77 GLU A N 1
ATOM 570 C CA . GLU A 1 77 ? -19.062 2.02 -4.824 1 94.44 77 GLU A CA 1
ATOM 571 C C . GLU A 1 77 ? -17.938 2.973 -4.406 1 94.44 77 GLU A C 1
ATOM 573 O O . GLU A 1 77 ? -17.531 3.838 -5.18 1 94.44 77 GLU A O 1
ATOM 578 N N . ARG A 1 78 ? -17.516 2.814 -3.113 1 96 78 ARG A N 1
ATOM 579 C CA . ARG A 1 78 ? -16.422 3.672 -2.643 1 96 78 ARG A CA 1
ATOM 580 C C . ARG A 1 7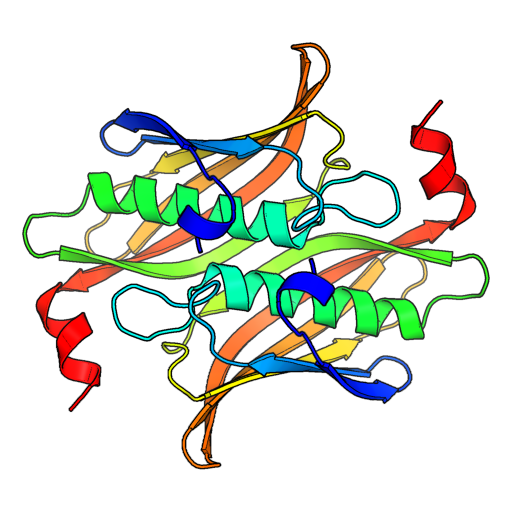8 ? -15.734 3.057 -1.434 1 96 78 ARG A C 1
ATOM 582 O O . ARG A 1 78 ? -16.328 2.273 -0.696 1 96 78 ARG A O 1
ATOM 589 N N . LEU A 1 79 ? -14.469 3.451 -1.278 1 97.19 79 LEU A N 1
ATOM 590 C CA . LEU A 1 79 ? -13.727 3.201 -0.047 1 97.19 79 LEU A CA 1
ATOM 591 C C . LEU A 1 79 ? -13.648 4.461 0.807 1 97.19 79 LEU A C 1
ATOM 593 O O . LEU A 1 79 ? -13.523 5.57 0.278 1 97.19 79 LEU A O 1
ATOM 597 N N . VAL A 1 80 ? -13.75 4.281 2.074 1 98.44 80 VAL A N 1
ATOM 598 C CA . VAL A 1 80 ? -13.531 5.355 3.039 1 98.44 80 VAL A CA 1
ATOM 599 C C . VAL A 1 80 ? -12.43 4.949 4.02 1 98.44 80 VAL A C 1
ATOM 601 O O . VAL A 1 80 ? -12.5 3.885 4.637 1 98.44 80 VAL A O 1
ATOM 604 N N . CYS A 1 81 ? -11.438 5.762 4.129 1 98.69 81 CYS A N 1
ATOM 605 C CA . CYS A 1 81 ? -10.359 5.52 5.078 1 98.69 81 CYS A CA 1
ATOM 606 C C . CYS A 1 81 ? -10.344 6.582 6.172 1 98.69 81 CYS A C 1
ATOM 608 O O . CYS A 1 81 ? -10.227 7.773 5.887 1 98.69 81 CYS A O 1
ATOM 610 N N . ARG A 1 82 ? -10.484 6.156 7.391 1 98.94 82 ARG A N 1
ATOM 611 C CA . ARG A 1 82 ? -10.398 7.027 8.562 1 98.94 82 ARG A CA 1
ATOM 612 C C . ARG A 1 82 ? -9.078 6.832 9.297 1 98.94 82 ARG A C 1
ATOM 614 O O . ARG A 1 82 ? -8.789 5.742 9.797 1 98.94 82 ARG A O 1
ATOM 621 N N . ALA A 1 83 ? -8.289 7.867 9.328 1 98.88 83 ALA A N 1
ATOM 622 C CA . ALA A 1 83 ? -6.977 7.816 9.969 1 98.88 83 ALA A CA 1
ATOM 623 C C . ALA A 1 83 ? -6.922 8.75 11.18 1 98.88 83 ALA A C 1
ATOM 625 O O . ALA A 1 83 ? -7.457 9.859 11.133 1 98.88 83 ALA A O 1
ATOM 626 N N . GLU A 1 84 ? -6.277 8.273 12.227 1 98.88 84 GLU A N 1
ATOM 627 C CA . GLU A 1 84 ? -6.18 9.047 13.461 1 98.88 84 GLU A CA 1
ATOM 628 C C . GLU A 1 84 ? -4.801 8.906 14.094 1 98.88 84 GLU A C 1
ATOM 630 O O . GLU A 1 84 ? -4.34 7.785 14.344 1 98.88 84 GLU A O 1
ATOM 635 N N . THR A 1 85 ? -4.223 10.031 14.406 1 98.81 85 THR A N 1
ATOM 636 C CA . THR A 1 85 ? -2.957 10.047 15.133 1 98.81 85 THR A CA 1
ATOM 637 C C . THR A 1 85 ? -3.143 9.555 16.562 1 98.81 85 THR A C 1
ATOM 639 O O . THR A 1 85 ? -4.035 10.031 17.281 1 98.81 85 THR A O 1
ATOM 642 N N . ILE A 1 86 ? -2.357 8.625 16.938 1 98.75 86 ILE A N 1
ATOM 643 C CA . ILE A 1 86 ? -2.422 8.07 18.297 1 98.75 86 ILE A CA 1
ATOM 644 C C . ILE A 1 86 ? -1.722 9.016 19.266 1 98.75 86 ILE A C 1
ATOM 646 O O . ILE A 1 86 ? -2.24 9.289 20.359 1 98.75 86 ILE A O 1
ATOM 650 N N . LYS A 1 87 ? -0.566 9.516 18.828 1 97.88 87 LYS A N 1
ATOM 651 C CA . LYS A 1 87 ? 0.23 10.461 19.609 1 97.88 87 LYS A CA 1
ATOM 652 C C . LYS A 1 87 ? 1.114 11.312 18.703 1 97.88 87 LYS A C 1
ATOM 654 O O . LYS A 1 87 ? 1.798 10.789 17.828 1 97.88 87 LYS A O 1
ATOM 659 N N . ALA A 1 88 ? 1.037 12.562 18.938 1 96.44 88 ALA A N 1
ATOM 660 C CA . ALA A 1 88 ? 1.874 13.477 18.172 1 96.44 88 ALA A CA 1
ATOM 661 C C . ALA A 1 88 ? 3.291 13.531 18.734 1 96.44 88 ALA A C 1
ATOM 663 O O . ALA A 1 88 ? 3.627 14.445 19.5 1 96.44 88 ALA A O 1
ATOM 664 N N . GLY A 1 89 ? 4.082 12.641 18.328 1 93.19 89 GLY A N 1
ATOM 665 C CA . GLY A 1 89 ? 5.465 12.625 18.781 1 93.19 89 GLY A CA 1
ATOM 666 C C . GLY A 1 89 ? 6.352 13.594 18.031 1 93.19 89 GLY A C 1
ATOM 667 O O . GLY A 1 89 ? 5.977 14.078 16.953 1 93.19 89 GLY A O 1
ATOM 668 N N . ARG A 1 90 ? 7.547 13.828 18.531 1 94.56 90 ARG A N 1
ATOM 669 C CA . ARG A 1 90 ? 8.469 14.797 17.938 1 94.56 90 ARG A CA 1
ATOM 670 C C . ARG A 1 90 ? 9.234 14.188 16.781 1 94.56 90 ARG A C 1
ATOM 672 O O . ARG A 1 90 ? 9.586 14.883 15.82 1 94.56 90 ARG A O 1
ATOM 679 N N . THR A 1 91 ? 9.477 12.914 16.875 1 96.19 91 THR A N 1
ATOM 680 C CA . THR A 1 91 ? 10.289 12.266 15.859 1 96.19 91 THR A CA 1
ATOM 681 C C . THR A 1 91 ? 9.453 11.258 15.07 1 96.19 91 THR A C 1
ATOM 683 O O . THR A 1 91 ? 9.641 11.102 13.867 1 96.19 91 THR A O 1
ATOM 686 N N . LEU A 1 92 ? 8.609 10.586 15.836 1 97.88 92 LEU A N 1
ATOM 687 C CA . LEU A 1 92 ? 7.754 9.562 15.242 1 97.88 92 LEU A CA 1
ATOM 688 C C . LEU A 1 92 ? 6.301 9.758 15.648 1 97.88 92 LEU A C 1
ATOM 690 O O . LEU A 1 92 ? 6.016 10.047 16.812 1 97.88 92 LEU A O 1
ATOM 694 N N . ILE A 1 93 ? 5.426 9.633 14.719 1 98.62 93 ILE A N 1
ATOM 695 C CA . ILE A 1 93 ? 3.994 9.797 14.953 1 98.62 93 ILE A CA 1
ATOM 696 C C . ILE A 1 93 ? 3.26 8.508 14.578 1 98.62 93 ILE A C 1
ATOM 698 O O . ILE A 1 93 ? 3.115 8.195 13.391 1 98.62 93 ILE A O 1
ATOM 702 N N . PRO A 1 94 ? 2.771 7.77 15.562 1 98.88 94 PRO A N 1
ATOM 703 C CA . PRO A 1 94 ? 1.926 6.613 15.25 1 98.88 94 PRO A CA 1
ATOM 704 C C . PRO A 1 94 ? 0.512 7.012 14.836 1 98.88 94 PRO A C 1
ATOM 706 O O . PRO A 1 94 ? -0.1 7.879 15.461 1 98.88 94 PRO A O 1
ATOM 709 N N . VAL A 1 95 ? 0.038 6.395 13.75 1 98.94 95 VAL A N 1
ATOM 710 C CA . VAL A 1 95 ? -1.286 6.68 13.211 1 98.94 95 VAL A CA 1
ATOM 711 C C . VAL A 1 95 ? -2.023 5.371 12.93 1 98.94 95 VAL A C 1
ATOM 713 O O . VAL A 1 95 ? -1.454 4.441 12.359 1 98.94 95 VAL A O 1
ATOM 716 N N . GLU A 1 96 ? -3.236 5.293 13.375 1 98.94 96 GLU A N 1
ATOM 717 C CA . GLU A 1 96 ? -4.078 4.156 13.031 1 98.94 96 GLU A CA 1
ATOM 718 C C . GLU A 1 96 ? -5.059 4.516 11.914 1 98.94 96 GLU A C 1
ATOM 720 O O . GLU A 1 96 ? -5.402 5.684 11.742 1 98.94 96 GLU A O 1
ATOM 725 N N . ALA A 1 97 ? -5.488 3.518 11.109 1 98.88 97 ALA A N 1
ATOM 726 C CA . ALA A 1 97 ? -6.449 3.734 10.031 1 98.88 97 ALA A CA 1
ATOM 727 C C . ALA A 1 97 ? -7.398 2.547 9.891 1 98.88 97 ALA A C 1
ATOM 729 O O . ALA A 1 97 ? -7.016 1.406 10.164 1 98.88 97 ALA A O 1
ATOM 730 N N . ARG A 1 98 ? -8.578 2.814 9.547 1 98.88 98 ARG A N 1
ATOM 731 C CA . ARG A 1 98 ? -9.602 1.84 9.18 1 98.88 98 ARG A CA 1
ATOM 732 C C . ARG A 1 98 ? -10.211 2.16 7.82 1 98.88 98 ARG A C 1
ATOM 734 O O . ARG A 1 98 ? -10.578 3.307 7.551 1 98.88 98 ARG A O 1
ATOM 741 N N . VAL A 1 99 ? -10.273 1.167 6.977 1 98.75 99 VAL A N 1
ATOM 742 C CA . VAL A 1 99 ? -10.828 1.339 5.637 1 98.75 99 VAL A CA 1
ATOM 743 C C . VAL A 1 99 ? -12.172 0.613 5.535 1 98.75 99 VAL A C 1
ATOM 745 O O . VAL A 1 99 ? -12.273 -0.563 5.895 1 98.75 99 VAL A O 1
ATOM 748 N N . TYR A 1 100 ? -13.109 1.297 5 1 98.56 100 TYR A N 1
ATOM 749 C CA . TYR A 1 100 ? -14.445 0.75 4.805 1 98.56 100 TYR A CA 1
ATOM 750 C C . TYR A 1 100 ? -14.836 0.775 3.332 1 98.56 100 TYR A C 1
ATOM 752 O O . TYR A 1 100 ? -14.539 1.741 2.623 1 98.56 100 TYR A O 1
ATOM 760 N N . ALA A 1 101 ? -15.445 -0.273 2.896 1 97.56 101 ALA A N 1
ATOM 761 C CA . ALA A 1 101 ? -16.172 -0.252 1.625 1 97.56 101 ALA A CA 1
ATOM 762 C C . ALA A 1 101 ? -17.625 0.165 1.824 1 97.56 101 ALA A C 1
ATOM 764 O O . ALA A 1 101 ? -18.281 -0.289 2.762 1 97.56 101 ALA A O 1
ATOM 765 N N . VAL A 1 102 ? -18.078 1.04 0.943 1 97.69 102 VAL A N 1
ATOM 766 C CA . VAL A 1 102 ? -19.453 1.521 1.059 1 97.69 102 VAL A CA 1
ATOM 767 C C . VAL A 1 102 ? -20.297 0.971 -0.093 1 97.69 102 VAL A C 1
ATOM 769 O O . VAL A 1 102 ? -19.969 1.177 -1.264 1 97.69 102 VAL A O 1
ATOM 772 N N . LYS A 1 103 ? -21.297 0.281 0.232 1 95.62 103 LYS A N 1
ATOM 773 C CA . LYS A 1 103 ? -22.266 -0.243 -0.725 1 95.62 103 LYS A CA 1
ATOM 774 C C . LYS A 1 103 ? -23.688 0.028 -0.264 1 95.62 103 LYS A C 1
ATOM 776 O O . LYS A 1 103 ? -24.078 -0.374 0.834 1 95.62 103 LYS A O 1
ATOM 781 N N . ASP A 1 104 ? -24.391 0.722 -1.131 1 95.81 104 ASP A N 1
ATOM 782 C CA . ASP A 1 104 ? -25.781 1.046 -0.82 1 95.81 104 ASP A CA 1
ATOM 783 C C . ASP A 1 104 ? -25.891 1.728 0.542 1 95.81 104 ASP A C 1
ATOM 785 O O . ASP A 1 104 ? -26.75 1.374 1.35 1 95.81 104 ASP A O 1
ATOM 789 N N . GLY A 1 105 ? -24.969 2.496 0.853 1 95 105 GLY A N 1
ATOM 790 C CA . GLY A 1 105 ? -24.984 3.289 2.072 1 95 105 GLY A CA 1
ATOM 791 C C . GLY A 1 105 ? -24.484 2.529 3.287 1 95 105 GLY A C 1
ATOM 792 O O . GLY A 1 105 ? -24.422 3.084 4.387 1 95 105 GLY A O 1
ATOM 793 N N . VAL A 1 106 ? -24.125 1.285 3.1 1 97.19 106 VAL A N 1
ATOM 794 C CA . VAL A 1 106 ? -23.672 0.458 4.211 1 97.19 106 VAL A CA 1
ATOM 795 C C . VAL A 1 106 ? -22.156 0.361 4.195 1 97.19 106 VAL A C 1
ATOM 797 O O . VAL A 1 106 ? -21.562 0.061 3.158 1 97.19 106 VAL A O 1
ATOM 800 N N . GLU A 1 107 ? -21.531 0.625 5.305 1 97.75 107 GLU A N 1
ATOM 801 C CA . GLU A 1 107 ? -20.078 0.497 5.441 1 97.75 107 GLU A CA 1
ATOM 802 C C . GLU A 1 107 ? -19.703 -0.895 5.934 1 97.75 107 GLU A C 1
ATOM 804 O O . GLU A 1 107 ? -20.297 -1.411 6.883 1 97.75 107 GLU A O 1
ATOM 809 N N . THR A 1 108 ? -18.766 -1.479 5.258 1 97.62 108 THR A 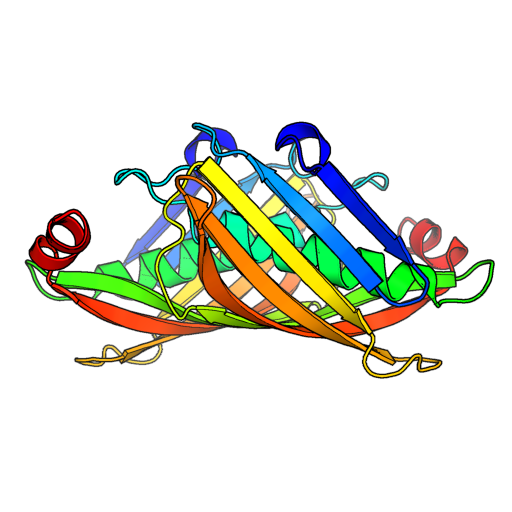N 1
ATOM 810 C CA . THR A 1 108 ? -18.141 -2.729 5.691 1 97.62 108 THR A CA 1
ATOM 811 C C . THR A 1 108 ? -16.641 -2.555 5.875 1 97.62 108 THR A C 1
ATOM 813 O O . THR A 1 108 ? -15.945 -2.088 4.965 1 97.62 108 THR A O 1
ATOM 816 N N . LEU A 1 109 ? -16.203 -2.918 7.117 1 98.5 109 LEU A N 1
ATOM 817 C CA . LEU A 1 109 ? -14.773 -2.842 7.375 1 98.5 109 LEU A CA 1
ATOM 818 C C . LEU A 1 109 ? -14 -3.791 6.465 1 98.5 109 LEU A C 1
ATOM 820 O O . LEU A 1 109 ? -14.32 -4.98 6.391 1 98.5 109 LEU A O 1
ATOM 824 N N . CYS A 1 110 ? -12.945 -3.234 5.758 1 97.62 110 CYS A N 1
ATOM 825 C CA . CYS A 1 110 ? -12.18 -4.027 4.805 1 97.62 110 CYS A CA 1
ATOM 826 C C . CYS A 1 110 ? -10.742 -4.223 5.289 1 97.62 110 CYS A C 1
ATOM 828 O O . CYS A 1 110 ? -10.117 -5.234 4.984 1 97.62 110 CYS A O 1
ATOM 830 N N . ALA A 1 111 ? -10.195 -3.225 6.012 1 98.62 111 ALA A N 1
ATOM 831 C CA . ALA A 1 111 ? -8.797 -3.301 6.438 1 98.62 111 ALA A CA 1
ATOM 832 C C . ALA A 1 111 ? -8.547 -2.404 7.645 1 98.62 111 ALA A C 1
ATOM 834 O O . ALA A 1 111 ? -9.25 -1.412 7.848 1 98.62 111 ALA A O 1
ATOM 835 N N . VAL A 1 112 ? -7.555 -2.754 8.438 1 98.88 112 VAL A N 1
ATOM 836 C CA . VAL A 1 112 ? -7.023 -1.944 9.531 1 98.88 112 VAL A CA 1
ATOM 837 C C . VAL A 1 112 ? -5.512 -1.793 9.375 1 98.88 112 VAL A C 1
ATOM 839 O O . VAL A 1 112 ? -4.844 -2.688 8.844 1 98.88 112 VAL A O 1
ATOM 842 N N . ALA A 1 113 ? -5.039 -0.663 9.797 1 98.88 113 ALA A N 1
ATOM 843 C CA . ALA A 1 113 ? -3.607 -0.437 9.617 1 98.88 113 ALA A CA 1
ATOM 844 C C . ALA A 1 113 ? -3.035 0.404 10.75 1 98.88 113 ALA A C 1
ATOM 846 O O . ALA A 1 113 ? -3.766 1.147 11.406 1 98.88 113 ALA A O 1
ATOM 847 N N . LEU A 1 114 ? -1.805 0.194 11.023 1 98.88 114 LEU A N 1
ATOM 848 C CA . LEU A 1 114 ? -0.981 1.02 11.898 1 98.88 114 LEU A CA 1
ATOM 849 C C . LEU A 1 114 ? 0.265 1.51 11.172 1 98.88 114 LEU A C 1
ATOM 851 O O . LEU A 1 114 ? 0.964 0.723 10.523 1 98.88 114 LEU A O 1
ATOM 855 N N . ALA A 1 115 ? 0.481 2.756 11.219 1 98.75 115 ALA A N 1
ATOM 856 C CA . ALA A 1 115 ? 1.612 3.373 10.531 1 98.75 115 ALA A CA 1
ATOM 857 C C . ALA A 1 115 ? 2.477 4.172 11.508 1 98.75 115 ALA A C 1
ATOM 859 O O . ALA A 1 115 ? 2.006 4.586 12.57 1 98.75 115 ALA A O 1
ATOM 860 N N . SER A 1 116 ? 3.729 4.324 11.18 1 98.69 116 SER A N 1
ATOM 861 C CA . SER A 1 116 ? 4.664 5.238 11.82 1 98.69 116 SER A CA 1
ATOM 862 C C . SER A 1 116 ? 5.172 6.293 10.844 1 98.69 116 SER A C 1
ATOM 864 O O . SER A 1 116 ? 5.77 5.957 9.82 1 98.69 116 SER A O 1
ATOM 866 N N . MET A 1 117 ? 4.949 7.496 11.156 1 97.81 117 MET A N 1
ATOM 867 C CA . MET A 1 117 ? 5.371 8.609 10.312 1 97.81 117 MET A CA 1
ATOM 868 C C . MET A 1 117 ? 6.566 9.336 10.914 1 97.81 117 MET A C 1
ATOM 870 O O . MET A 1 117 ? 6.504 9.797 12.055 1 97.81 117 MET A O 1
ATOM 874 N N . ALA A 1 118 ? 7.629 9.445 10.148 1 97.06 118 ALA A N 1
ATOM 875 C CA . ALA A 1 118 ? 8.828 10.148 10.602 1 97.06 118 ALA A CA 1
ATOM 876 C C . ALA A 1 118 ? 8.719 11.648 10.352 1 97.06 118 ALA A C 1
ATOM 878 O O . ALA A 1 118 ? 8.422 12.07 9.234 1 97.06 118 ALA A O 1
ATOM 879 N N . VAL A 1 119 ? 8.992 12.414 11.336 1 96.56 119 VAL A N 1
ATOM 880 C CA . VAL A 1 119 ? 8.961 13.867 11.195 1 96.56 119 VAL A CA 1
ATOM 881 C C . VAL A 1 119 ? 10.289 14.352 10.609 1 96.56 119 VAL A C 1
ATOM 883 O O . VAL A 1 119 ? 11.359 13.93 11.039 1 96.56 119 VAL A O 1
ATOM 886 N N . ARG A 1 120 ? 10.133 15.172 9.586 1 92.5 120 ARG A N 1
ATOM 887 C CA . ARG A 1 120 ? 11.305 15.742 8.93 1 92.5 120 ARG A CA 1
ATOM 888 C C . ARG A 1 120 ? 11.133 17.25 8.711 1 92.5 120 ARG A C 1
ATOM 890 O O . ARG A 1 120 ? 10 17.75 8.672 1 92.5 120 ARG A O 1
ATOM 897 N N . ALA A 1 121 ? 12.297 17.875 8.586 1 88.06 121 ALA A N 1
ATOM 898 C CA . ALA A 1 121 ? 12.242 19.281 8.188 1 88.06 121 ALA A CA 1
ATOM 899 C C . ALA A 1 121 ? 11.844 19.422 6.719 1 88.06 121 ALA A C 1
ATOM 901 O O . ALA A 1 121 ? 12.266 18.625 5.883 1 88.06 121 ALA A O 1
ATOM 902 N N . PHE A 1 122 ? 11.008 20.312 6.379 1 75.62 122 PHE A N 1
ATOM 903 C CA . PHE A 1 122 ? 10.531 20.531 5.016 1 75.62 122 PHE A CA 1
ATOM 904 C C . PHE A 1 122 ? 11.703 20.766 4.066 1 75.62 122 PHE A C 1
ATOM 906 O O . PHE A 1 122 ? 11.695 20.297 2.93 1 75.62 122 PHE A O 1
ATOM 913 N N . ASP A 1 123 ? 12.695 21.594 4.461 1 64.81 123 ASP A N 1
ATOM 914 C CA . ASP A 1 123 ? 13.859 21.969 3.66 1 64.81 123 ASP A CA 1
ATOM 915 C C . ASP A 1 123 ? 14.695 20.75 3.307 1 64.81 123 ASP A C 1
ATOM 917 O O . ASP A 1 123 ? 15.344 20.719 2.254 1 64.81 123 ASP A O 1
ATOM 921 N N . ARG A 1 124 ? 14.758 19.797 4.156 1 54.09 124 ARG A N 1
ATOM 922 C CA . ARG A 1 124 ? 15.57 18.609 3.938 1 54.09 124 ARG A CA 1
ATOM 923 C C . ARG A 1 124 ? 14.969 17.719 2.844 1 54.09 124 ARG A C 1
ATOM 925 O O . ARG A 1 124 ? 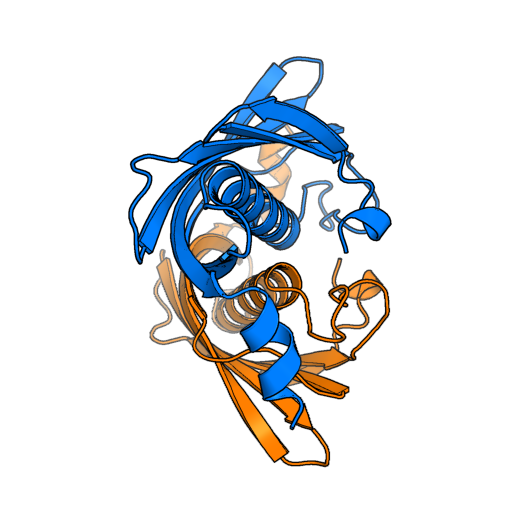15.664 16.875 2.27 1 54.09 124 ARG A O 1
ATOM 932 N N . LEU A 1 125 ? 13.734 17.812 2.627 1 55.81 125 LEU A N 1
ATOM 933 C CA . LEU A 1 125 ? 13.156 17.031 1.541 1 55.81 125 LEU A CA 1
ATOM 934 C C . LEU A 1 125 ? 13.656 17.531 0.188 1 55.81 125 LEU A C 1
ATOM 936 O O . LEU A 1 125 ? 13.656 16.781 -0.79 1 55.81 125 LEU A O 1
ATOM 940 N N . LYS A 1 126 ? 13.977 18.844 0.208 1 49.75 126 LYS A N 1
ATOM 941 C CA . LYS A 1 126 ? 14.516 19.438 -1.015 1 49.75 126 LYS A CA 1
ATOM 942 C C . LYS A 1 126 ? 15.969 19 -1.235 1 49.75 126 LYS A C 1
ATOM 944 O O . LYS A 1 126 ? 16.438 18.953 -2.373 1 49.75 126 LYS A O 1
ATOM 949 N N . GLY A 1 127 ? 16.797 18.891 -0.143 1 45.19 127 GLY A N 1
ATOM 950 C CA . GLY A 1 127 ? 18.219 18.688 -0.234 1 45.19 127 GLY A CA 1
ATOM 951 C C . GLY A 1 127 ? 18.594 17.266 -0.648 1 45.19 127 GLY A C 1
ATOM 952 O O . GLY A 1 127 ? 19.781 16.953 -0.777 1 45.19 127 GLY A O 1
ATOM 953 N N . GLY A 1 128 ? 17.953 16.25 -0.365 1 41 128 GLY A N 1
ATOM 954 C CA . GLY A 1 128 ? 18.453 15.016 -0.958 1 41 128 GLY A CA 1
ATOM 955 C C . GLY A 1 128 ? 18.594 15.094 -2.465 1 41 128 GLY A C 1
ATOM 956 O O . GLY A 1 128 ? 18.922 14.094 -3.115 1 41 128 GLY A O 1
ATOM 957 N N . GLN A 1 129 ? 18.141 15.977 -3.037 1 33.16 129 GLN A N 1
ATOM 958 C CA . GLN A 1 129 ? 18.438 16.297 -4.43 1 33.16 129 GLN A CA 1
ATOM 959 C C . GLN A 1 129 ? 19.781 17 -4.555 1 33.16 129 GLN A C 1
ATOM 961 O O . GLN A 1 129 ? 20.141 17.5 -5.629 1 33.16 129 GLN A O 1
ATOM 966 N N . ALA A 1 130 ? 20.734 17.016 -3.656 1 28.91 130 ALA A N 1
ATOM 967 C CA . ALA A 1 130 ? 22.016 17.594 -4.066 1 28.91 130 ALA A CA 1
ATOM 968 C C . ALA A 1 130 ? 22.766 16.641 -4.996 1 28.91 130 ALA A C 1
ATOM 970 O O . ALA A 1 130 ? 22.719 15.422 -4.828 1 28.91 130 ALA A O 1
ATOM 971 N N . MET B 1 1 ? -5.75 -2.258 -12.016 1 50.97 1 MET B N 1
ATOM 972 C CA . MET B 1 1 ? -4.789 -1.246 -11.586 1 50.97 1 MET B CA 1
ATOM 973 C C . MET B 1 1 ? -3.443 -1.442 -12.273 1 50.97 1 MET B C 1
ATOM 975 O O . MET B 1 1 ? -2.879 -0.495 -12.82 1 50.97 1 MET B O 1
ATOM 979 N N . LEU B 1 2 ? -3.01 -2.727 -12.391 1 55.66 2 LEU B N 1
ATOM 980 C CA . LEU B 1 2 ? -1.757 -3.045 -13.07 1 55.66 2 LEU B CA 1
ATOM 981 C C . LEU B 1 2 ? -1.711 -2.41 -14.453 1 55.66 2 LEU B C 1
ATOM 983 O O . LEU B 1 2 ? -0.699 -1.821 -14.836 1 55.66 2 LEU B O 1
ATOM 987 N N . HIS B 1 3 ? -2.832 -2.438 -15.039 1 56.5 3 HIS B N 1
ATOM 988 C CA . HIS B 1 3 ? -2.82 -1.988 -16.422 1 56.5 3 HIS B CA 1
ATOM 989 C C . HIS B 1 3 ? -2.764 -0.467 -16.516 1 56.5 3 HIS B C 1
ATOM 991 O O . HIS B 1 3 ? -2.102 0.085 -17.391 1 56.5 3 HIS B O 1
ATOM 997 N N . HIS B 1 4 ? -3.223 -0.004 -15.484 1 65.38 4 HIS B N 1
ATOM 998 C CA . HIS B 1 4 ? -3.316 1.449 -15.562 1 65.38 4 HIS B CA 1
ATOM 999 C C . HIS B 1 4 ? -2.002 2.109 -15.164 1 65.38 4 HIS B C 1
ATOM 1001 O O . HIS B 1 4 ? -1.678 3.197 -15.648 1 65.38 4 HIS B O 1
ATOM 1007 N N . LEU B 1 5 ? -1.186 1.356 -14.508 1 77.44 5 LEU B N 1
ATOM 1008 C CA . LEU B 1 5 ? 0.065 1.942 -14.039 1 77.44 5 LEU B CA 1
ATOM 1009 C C . LEU B 1 5 ? 1.244 1.437 -14.867 1 77.44 5 LEU B C 1
ATOM 1011 O O . LEU B 1 5 ? 2.389 1.833 -14.633 1 77.44 5 LEU B O 1
ATOM 1015 N N . ASP B 1 6 ? 1.037 0.618 -15.914 1 84.5 6 ASP B N 1
ATOM 1016 C CA . ASP B 1 6 ? 2.064 0.06 -16.781 1 84.5 6 ASP B CA 1
ATOM 1017 C C . ASP B 1 6 ? 3.055 -0.793 -15.992 1 84.5 6 ASP B C 1
ATOM 1019 O O . ASP B 1 6 ? 4.266 -0.667 -16.172 1 84.5 6 ASP B O 1
ATOM 1023 N N . VAL B 1 7 ? 2.48 -1.506 -15.055 1 91.12 7 VAL B N 1
ATOM 1024 C CA . VAL B 1 7 ? 3.311 -2.467 -14.336 1 91.12 7 VAL B CA 1
ATOM 1025 C C . VAL B 1 7 ? 3.775 -3.564 -15.289 1 91.12 7 VAL B C 1
ATOM 1027 O O . VAL B 1 7 ? 2.986 -4.078 -16.094 1 91.12 7 VAL B O 1
ATOM 1030 N N . ARG B 1 8 ? 5.047 -3.896 -15.227 1 94.38 8 ARG B N 1
ATOM 1031 C CA . ARG B 1 8 ? 5.617 -4.93 -16.094 1 94.38 8 ARG B CA 1
ATOM 1032 C C . ARG B 1 8 ? 6.031 -6.148 -15.273 1 94.38 8 ARG B C 1
ATOM 1034 O O . ARG B 1 8 ? 6.582 -6.016 -14.18 1 94.38 8 ARG B O 1
ATOM 1041 N N . ILE B 1 9 ? 5.82 -7.312 -15.867 1 96.75 9 ILE B N 1
ATOM 1042 C CA . ILE B 1 9 ? 6.34 -8.555 -15.305 1 96.75 9 ILE B CA 1
ATOM 1043 C C . ILE B 1 9 ? 7.73 -8.828 -15.867 1 96.75 9 ILE B C 1
ATOM 1045 O O . ILE B 1 9 ? 7.875 -9.18 -17.047 1 96.75 9 ILE B O 1
ATOM 1049 N N . ASP B 1 10 ? 8.672 -8.75 -15.07 1 98 10 ASP B N 1
ATOM 1050 C CA . ASP B 1 10 ? 10.047 -8.922 -15.539 1 98 10 ASP B CA 1
ATOM 1051 C C . ASP B 1 10 ? 10.5 -10.375 -15.398 1 98 10 ASP B C 1
ATOM 1053 O O . ASP B 1 10 ? 11.297 -10.859 -16.203 1 98 10 ASP B O 1
ATOM 1057 N N . GLU B 1 11 ? 10.055 -11.008 -14.328 1 98.38 11 GLU B N 1
ATOM 1058 C CA . GLU B 1 11 ? 10.391 -12.406 -14.07 1 98.38 11 GLU B CA 1
ATOM 1059 C C . GLU B 1 11 ? 9.258 -13.109 -13.328 1 98.38 11 GLU B C 1
ATOM 1061 O O . GLU B 1 11 ? 8.633 -12.531 -12.445 1 98.38 11 GLU B O 1
ATOM 1066 N N . VAL B 1 12 ? 9.039 -14.375 -13.703 1 98.38 12 VAL B N 1
ATOM 1067 C CA . VAL B 1 12 ? 8.133 -15.258 -12.969 1 98.38 12 VAL B CA 1
ATOM 1068 C C . VAL B 1 12 ? 8.742 -16.656 -12.852 1 98.38 12 VAL B C 1
ATOM 1070 O O . VAL B 1 12 ? 9.188 -17.234 -13.844 1 98.38 12 VAL B O 1
ATOM 1073 N N . ALA B 1 13 ? 8.82 -17.094 -11.766 1 98.44 13 ALA B N 1
ATOM 1074 C CA . ALA B 1 13 ? 9.227 -18.453 -11.406 1 98.44 13 ALA B CA 1
ATOM 1075 C C . ALA B 1 13 ? 8.461 -18.953 -10.18 1 98.44 13 ALA B C 1
ATOM 1077 O O . ALA B 1 13 ? 7.852 -18.156 -9.461 1 98.44 13 ALA B O 1
ATOM 1078 N N . PRO B 1 14 ? 8.398 -20.234 -9.953 1 98.19 14 PRO B N 1
ATOM 1079 C CA . PRO B 1 14 ? 7.719 -20.719 -8.742 1 98.19 14 PRO B CA 1
ATOM 1080 C C . PRO B 1 14 ? 8.219 -20.031 -7.473 1 98.19 14 PRO B C 1
ATOM 1082 O O . PRO B 1 14 ? 9.383 -20.188 -7.109 1 98.19 14 PRO B O 1
ATOM 1085 N N . GLY B 1 15 ? 7.367 -19.281 -6.918 1 98.62 15 GLY B N 1
ATOM 1086 C CA . GLY B 1 15 ? 7.652 -18.609 -5.656 1 98.62 15 GLY B CA 1
ATOM 1087 C C . GLY B 1 15 ? 8.383 -17.297 -5.828 1 98.62 15 GLY B C 1
ATOM 1088 O O . GLY B 1 15 ? 8.766 -16.656 -4.844 1 98.62 15 GLY B O 1
ATOM 1089 N N . ARG B 1 16 ? 8.68 -16.906 -7.066 1 98.75 16 ARG B N 1
ATOM 1090 C CA . ARG B 1 16 ? 9.469 -15.695 -7.301 1 98.75 16 ARG B CA 1
ATOM 1091 C C . ARG B 1 16 ? 8.867 -14.867 -8.438 1 98.75 16 ARG B C 1
ATOM 1093 O O . ARG B 1 16 ? 8.594 -15.398 -9.516 1 98.75 16 ARG B O 1
ATOM 1100 N N . VAL B 1 17 ? 8.703 -13.578 -8.203 1 98.75 17 VAL B N 1
ATOM 1101 C CA . VAL B 1 17 ? 8.203 -12.664 -9.219 1 98.75 17 VAL B CA 1
ATOM 1102 C C . VAL B 1 17 ? 8.938 -11.328 -9.117 1 98.75 17 VAL B C 1
ATOM 1104 O O . VAL B 1 17 ? 9.188 -10.836 -8.016 1 98.75 17 VAL B O 1
ATOM 1107 N N . VAL B 1 18 ? 9.305 -10.766 -10.234 1 98.81 18 VAL B N 1
ATOM 1108 C CA . VAL B 1 18 ? 9.859 -9.422 -10.32 1 98.81 18 VAL B CA 1
ATOM 1109 C C . VAL B 1 18 ? 8.938 -8.531 -11.156 1 98.81 18 VAL B C 1
ATOM 1111 O O . VAL B 1 18 ? 8.641 -8.859 -12.312 1 98.81 18 VAL B O 1
ATOM 1114 N N . LEU B 1 19 ? 8.484 -7.504 -10.562 1 97.75 19 LEU B N 1
ATOM 1115 C CA . LEU B 1 19 ? 7.668 -6.508 -11.25 1 97.75 19 LEU B CA 1
ATOM 1116 C C . LEU B 1 19 ? 8.391 -5.168 -11.32 1 97.75 19 LEU B C 1
ATOM 1118 O O . LEU B 1 19 ? 9.188 -4.844 -10.438 1 97.75 19 LEU B O 1
ATOM 1122 N N . SER B 1 20 ? 8.078 -4.406 -12.297 1 97.31 20 SER B N 1
ATOM 1123 C CA . SER B 1 20 ? 8.609 -3.051 -12.383 1 97.31 20 SER B CA 1
ATOM 1124 C C . SER B 1 20 ? 7.527 -2.051 -12.773 1 97.31 20 SER B C 1
ATOM 1126 O O . SER B 1 20 ? 6.531 -2.422 -13.398 1 97.31 20 SER B O 1
ATOM 1128 N N . LEU B 1 21 ? 7.703 -0.822 -12.359 1 94.62 21 LEU B N 1
ATOM 1129 C CA . LEU B 1 21 ? 6.789 0.297 -12.562 1 94.62 21 LEU B CA 1
ATOM 1130 C C . LEU B 1 21 ? 7.543 1.539 -13.023 1 94.62 21 LEU B C 1
ATOM 1132 O O . LEU B 1 21 ? 8.375 2.074 -12.281 1 94.62 21 LEU B O 1
ATOM 1136 N N . PRO B 1 22 ? 7.246 1.966 -14.227 1 93.81 22 PRO B N 1
ATOM 1137 C CA . PRO B 1 22 ? 7.926 3.186 -14.672 1 93.81 22 PRO B CA 1
ATOM 1138 C C . PRO B 1 22 ? 7.414 4.438 -13.969 1 93.81 22 PRO B C 1
ATOM 1140 O O . PRO B 1 22 ? 6.258 4.477 -13.531 1 93.81 22 PRO B O 1
ATOM 1143 N N . PHE B 1 23 ? 8.328 5.434 -13.883 1 91.56 23 PHE B N 1
ATOM 1144 C CA . PHE B 1 23 ? 7.918 6.723 -13.344 1 91.56 23 PHE B CA 1
ATOM 1145 C C . PHE B 1 23 ? 6.953 7.426 -14.289 1 91.56 23 PHE B C 1
ATOM 1147 O O . PHE B 1 23 ? 7.23 7.543 -15.484 1 91.56 23 PHE B O 1
ATOM 1154 N N . ARG B 1 24 ? 5.844 7.816 -13.734 1 84.25 24 ARG B N 1
ATOM 1155 C CA . ARG B 1 24 ? 4.816 8.562 -14.461 1 84.25 24 ARG B CA 1
ATOM 1156 C C . ARG B 1 24 ? 4.148 9.594 -13.555 1 84.25 24 ARG B C 1
ATOM 1158 O O . ARG B 1 24 ? 4.289 9.531 -12.328 1 84.25 24 ARG B O 1
ATOM 1165 N N . LYS B 1 25 ? 3.447 10.484 -14.18 1 77.44 25 LYS B N 1
ATOM 1166 C CA . LYS B 1 25 ? 2.783 11.547 -13.438 1 77.44 25 LYS B CA 1
ATOM 1167 C C . LYS B 1 25 ? 1.814 10.984 -12.406 1 77.44 25 LYS B C 1
ATOM 1169 O O . LYS B 1 25 ? 1.66 11.547 -11.32 1 77.44 25 LYS B O 1
ATOM 1174 N N . GLU B 1 26 ? 1.209 9.797 -12.703 1 76.5 26 GLU B N 1
ATOM 1175 C CA . GLU B 1 26 ? 0.168 9.195 -11.875 1 76.5 26 GLU B CA 1
ATOM 1176 C C . GLU B 1 26 ? 0.746 8.648 -10.57 1 76.5 26 GLU B C 1
ATOM 1178 O O . GLU B 1 26 ? 0.012 8.422 -9.609 1 76.5 26 GLU B O 1
ATOM 1183 N N . VAL B 1 27 ? 2.061 8.414 -10.602 1 77.94 27 VAL B N 1
ATOM 1184 C CA . VAL B 1 27 ? 2.654 7.797 -9.422 1 77.94 27 VAL B CA 1
ATOM 1185 C C . VAL B 1 27 ? 3.691 8.742 -8.812 1 77.94 27 VAL B C 1
ATOM 1187 O O . VAL B 1 27 ? 4.5 8.328 -7.977 1 77.94 27 VAL B O 1
ATOM 1190 N N . ALA B 1 28 ? 3.734 9.906 -9.289 1 76.31 28 ALA B N 1
ATOM 1191 C CA . ALA B 1 28 ? 4.73 10.883 -8.852 1 76.31 28 ALA B CA 1
ATOM 1192 C C . ALA B 1 28 ? 4.215 11.711 -7.676 1 76.31 28 ALA B C 1
ATOM 1194 O O . ALA B 1 28 ? 3.039 12.078 -7.637 1 76.31 28 ALA B O 1
ATOM 1195 N N . GLN B 1 29 ? 5.145 11.914 -6.777 1 73.88 29 GLN B N 1
ATOM 1196 C CA . GLN B 1 29 ? 4.922 12.945 -5.77 1 73.88 29 GLN B CA 1
ATOM 1197 C C . GLN B 1 29 ? 5.312 14.32 -6.297 1 73.88 29 GLN B C 1
ATOM 1199 O O . GLN B 1 29 ? 5.84 14.438 -7.406 1 73.88 29 GLN B O 1
ATOM 1204 N N . GLN B 1 30 ? 4.988 15.336 -5.617 1 63.28 30 GLN B N 1
ATOM 1205 C CA . GLN B 1 30 ? 5.258 16.719 -6.023 1 63.28 30 GLN B CA 1
ATOM 1206 C C . GLN B 1 30 ? 6.758 16.953 -6.191 1 63.28 30 GLN B C 1
ATOM 1208 O O . GLN B 1 30 ? 7.168 17.844 -6.945 1 63.28 30 GLN B O 1
ATOM 1213 N N . ASN B 1 31 ? 7.516 16.125 -5.586 1 66.19 31 ASN B N 1
ATOM 1214 C CA . ASN B 1 31 ? 8.953 16.391 -5.574 1 66.19 31 ASN B CA 1
ATOM 1215 C C . ASN B 1 31 ? 9.695 15.477 -6.547 1 66.19 31 ASN B C 1
ATOM 1217 O O . ASN B 1 31 ? 10.922 15.391 -6.508 1 66.19 31 ASN B O 1
ATOM 1221 N N . GLY B 1 32 ? 8.938 14.773 -7.352 1 72.56 32 GLY B N 1
ATOM 1222 C CA . GLY B 1 32 ? 9.586 13.914 -8.328 1 72.56 32 GLY B CA 1
ATOM 1223 C C . GLY B 1 32 ? 9.852 12.508 -7.809 1 72.56 32 GLY B C 1
ATOM 1224 O O . GLY B 1 32 ? 10.492 11.703 -8.484 1 72.56 32 GLY B O 1
ATOM 1225 N N . PHE B 1 33 ? 9.484 12.281 -6.664 1 82.94 33 PHE B N 1
ATOM 1226 C CA . PHE B 1 33 ? 9.609 10.953 -6.082 1 82.94 33 PHE B CA 1
ATOM 1227 C C . PHE B 1 33 ? 8.359 10.125 -6.352 1 82.94 33 PHE B C 1
ATOM 1229 O O . PHE B 1 33 ? 7.281 10.672 -6.59 1 82.94 33 PHE B O 1
ATOM 1236 N N . PHE B 1 34 ? 8.641 8.812 -6.457 1 88.31 34 PHE B N 1
ATOM 1237 C CA . PHE B 1 34 ? 7.469 7.949 -6.43 1 88.31 34 PHE B CA 1
ATOM 1238 C C . PHE B 1 34 ? 6.668 8.164 -5.148 1 88.31 34 PHE B C 1
ATOM 1240 O O . PHE B 1 34 ? 7.246 8.312 -4.07 1 88.31 34 PHE B O 1
ATOM 1247 N N . HIS B 1 35 ? 5.426 8.219 -5.273 1 86.12 35 HIS B N 1
ATOM 1248 C CA . HIS B 1 35 ? 4.57 8.219 -4.09 1 86.12 35 HIS B CA 1
ATOM 1249 C C . HIS B 1 35 ? 4.719 6.926 -3.301 1 86.12 35 HIS B C 1
ATOM 1251 O O . HIS B 1 35 ? 4.797 5.844 -3.885 1 86.12 35 HIS B O 1
ATOM 1257 N N . GLY B 1 36 ? 4.738 6.973 -1.972 1 88.69 36 GLY B N 1
ATOM 1258 C CA . GLY B 1 36 ? 4.801 5.781 -1.141 1 88.69 36 GLY B CA 1
ATOM 1259 C C . GLY B 1 36 ? 3.703 4.781 -1.453 1 88.69 36 GLY B C 1
ATOM 1260 O O . GLY B 1 36 ? 3.922 3.57 -1.373 1 88.69 36 GLY B O 1
ATOM 1261 N N . GLY B 1 37 ? 2.557 5.309 -1.803 1 88 37 GLY B N 1
ATOM 1262 C CA . GLY B 1 37 ? 1.437 4.457 -2.178 1 88 37 GLY B CA 1
ATOM 1263 C C . GLY B 1 37 ? 1.72 3.604 -3.398 1 88 37 GLY B C 1
ATOM 1264 O O . GLY B 1 37 ? 1.209 2.488 -3.514 1 88 37 GLY B O 1
ATOM 1265 N N . ALA B 1 38 ? 2.498 4.109 -4.316 1 89.5 38 ALA B N 1
ATOM 1266 C CA . ALA B 1 38 ? 2.898 3.326 -5.484 1 89.5 38 ALA B CA 1
ATOM 1267 C C . ALA B 1 38 ? 3.795 2.16 -5.082 1 89.5 38 ALA B C 1
ATOM 1269 O O . ALA B 1 38 ? 3.68 1.062 -5.633 1 89.5 38 ALA B O 1
ATOM 1270 N N . ILE B 1 39 ? 4.691 2.459 -4.168 1 93.75 39 ILE B N 1
ATOM 1271 C CA . ILE B 1 39 ? 5.578 1.421 -3.656 1 93.75 39 ILE B CA 1
ATOM 1272 C C . ILE B 1 39 ? 4.758 0.35 -2.941 1 93.75 39 ILE B C 1
ATOM 1274 O O . ILE B 1 39 ? 4.957 -0.846 -3.17 1 93.75 39 ILE B O 1
ATOM 1278 N N . GLY B 1 40 ? 3.812 0.757 -2.098 1 94.06 40 GLY B N 1
ATOM 1279 C CA . GLY B 1 40 ? 2.926 -0.186 -1.432 1 94.06 40 GLY B CA 1
ATOM 1280 C C . GLY B 1 40 ? 2.127 -1.039 -2.398 1 94.06 40 GLY B C 1
ATOM 1281 O O . GLY B 1 40 ? 1.993 -2.248 -2.203 1 94.06 40 GLY B O 1
ATOM 1282 N N . PHE B 1 41 ? 1.64 -0.39 -3.418 1 90.5 41 PHE B N 1
ATOM 1283 C CA . PHE B 1 41 ? 0.902 -1.097 -4.457 1 90.5 41 PHE B CA 1
ATOM 1284 C C . PHE B 1 41 ? 1.774 -2.162 -5.109 1 90.5 41 PHE B C 1
ATOM 1286 O O . PHE B 1 41 ? 1.341 -3.303 -5.289 1 90.5 41 PHE B O 1
ATOM 1293 N N . LEU B 1 42 ? 2.939 -1.799 -5.508 1 94.19 42 LEU B N 1
ATOM 1294 C CA . LEU B 1 42 ? 3.859 -2.713 -6.176 1 94.19 42 LEU B CA 1
ATOM 1295 C C . LEU B 1 42 ? 4.195 -3.898 -5.277 1 94.19 42 LEU B C 1
ATOM 1297 O O . LEU B 1 42 ? 4.27 -5.035 -5.75 1 94.19 42 LEU B O 1
ATOM 1301 N N . VAL B 1 43 ? 4.383 -3.637 -3.994 1 96.94 43 VAL B N 1
ATOM 1302 C CA . VAL B 1 43 ? 4.641 -4.688 -3.014 1 96.94 43 VAL B CA 1
ATOM 1303 C C . VAL B 1 43 ? 3.455 -5.648 -2.967 1 96.94 43 VAL B C 1
ATOM 1305 O O . VAL B 1 43 ? 3.631 -6.867 -3.068 1 96.94 43 VAL B O 1
ATOM 1308 N N . ASP B 1 44 ? 2.254 -5.109 -2.809 1 95.5 44 ASP B N 1
ATOM 1309 C CA . ASP B 1 44 ? 1.052 -5.934 -2.75 1 95.5 44 ASP B CA 1
ATOM 1310 C C . ASP B 1 44 ? 0.929 -6.812 -3.994 1 95.5 44 ASP B C 1
ATOM 1312 O O . ASP B 1 44 ? 0.689 -8.016 -3.887 1 95.5 44 ASP B O 1
ATOM 1316 N N . ASP B 1 45 ? 1.128 -6.234 -5.117 1 93.81 45 ASP B N 1
ATOM 1317 C CA . ASP B 1 45 ? 0.985 -6.938 -6.387 1 93.81 45 ASP B CA 1
ATOM 1318 C C . ASP B 1 45 ? 2.031 -8.039 -6.523 1 93.81 45 ASP B C 1
ATOM 1320 O O . ASP B 1 45 ? 1.701 -9.18 -6.863 1 93.81 45 ASP B O 1
ATOM 1324 N N . ALA B 1 46 ? 3.264 -7.707 -6.262 1 97.19 46 ALA B N 1
ATOM 1325 C CA . ALA B 1 46 ? 4.359 -8.656 -6.445 1 97.19 46 ALA B CA 1
ATOM 1326 C C . ALA B 1 46 ? 4.238 -9.828 -5.477 1 97.19 46 ALA B C 1
ATOM 1328 O O . ALA B 1 46 ? 4.469 -10.977 -5.855 1 97.19 46 ALA B O 1
ATOM 1329 N N . THR B 1 47 ? 3.924 -9.547 -4.234 1 98 47 THR B N 1
ATOM 1330 C CA . THR B 1 47 ? 3.834 -10.617 -3.248 1 98 47 THR B CA 1
ATOM 1331 C C . THR B 1 47 ? 2.654 -11.531 -3.555 1 98 47 THR B C 1
ATOM 1333 O O . THR B 1 47 ? 2.768 -12.758 -3.441 1 98 47 THR B O 1
ATOM 1336 N N . ALA B 1 48 ? 1.542 -10.938 -3.932 1 95.81 48 ALA B N 1
ATOM 1337 C CA . ALA B 1 48 ? 0.392 -11.742 -4.324 1 95.81 48 ALA B CA 1
ATOM 1338 C C . ALA B 1 48 ? 0.725 -12.625 -5.527 1 95.81 48 ALA B C 1
ATOM 1340 O O . ALA B 1 48 ? 0.386 -13.812 -5.551 1 95.81 48 ALA B O 1
ATOM 1341 N N . ALA B 1 49 ? 1.383 -12.055 -6.496 1 96.25 49 ALA B N 1
ATOM 1342 C CA . ALA B 1 49 ? 1.751 -12.797 -7.703 1 96.25 49 ALA B CA 1
ATOM 1343 C C . ALA B 1 49 ? 2.699 -13.945 -7.379 1 96.25 49 ALA B C 1
ATOM 1345 O O . ALA B 1 49 ? 2.533 -15.055 -7.883 1 96.25 49 ALA B O 1
ATOM 1346 N N . ALA B 1 50 ? 3.719 -13.648 -6.578 1 98.44 50 ALA B N 1
ATOM 1347 C CA . ALA B 1 50 ? 4.668 -14.695 -6.199 1 98.44 50 ALA B CA 1
ATOM 1348 C C . ALA B 1 50 ? 3.961 -15.852 -5.5 1 98.44 50 ALA B C 1
ATOM 1350 O O . ALA B 1 50 ? 4.203 -17.016 -5.816 1 98.44 50 ALA B O 1
ATOM 1351 N N . ALA B 1 51 ? 3.107 -15.555 -4.602 1 98.38 51 ALA B N 1
ATOM 1352 C CA . ALA B 1 51 ? 2.367 -16.594 -3.881 1 98.38 51 ALA B CA 1
ATOM 1353 C C . ALA B 1 51 ? 1.491 -17.406 -4.832 1 98.38 51 ALA B C 1
ATOM 1355 O O . ALA B 1 51 ? 1.376 -18.625 -4.691 1 98.38 51 ALA B O 1
ATOM 1356 N N . ALA B 1 52 ? 0.874 -16.734 -5.781 1 96.69 52 ALA B N 1
ATOM 1357 C CA . ALA B 1 52 ? -0.036 -17.375 -6.719 1 96.69 52 ALA B CA 1
ATOM 1358 C C . ALA B 1 52 ? 0.692 -18.438 -7.547 1 96.69 52 ALA B C 1
ATOM 1360 O O . ALA B 1 52 ? 0.076 -19.391 -8.023 1 96.69 52 ALA B O 1
ATOM 1361 N N . THR B 1 53 ? 1.999 -18.328 -7.688 1 97.56 53 THR B N 1
ATOM 1362 C CA . THR B 1 53 ? 2.762 -19.25 -8.516 1 97.56 53 THR B CA 1
ATOM 1363 C C . THR B 1 53 ? 2.936 -20.594 -7.812 1 97.56 53 THR B C 1
ATOM 1365 O O . THR B 1 53 ? 3.35 -21.578 -8.43 1 97.56 53 THR B O 1
ATOM 1368 N N . VAL B 1 54 ? 2.598 -20.672 -6.516 1 97.88 54 VAL B N 1
ATOM 1369 C CA . VAL B 1 54 ? 2.955 -21.906 -5.809 1 97.88 54 VAL B CA 1
ATOM 1370 C C . VAL B 1 54 ? 1.699 -22.562 -5.238 1 97.88 54 VAL B C 1
ATOM 1372 O O . VAL B 1 54 ? 1.785 -23.531 -4.48 1 97.88 54 VAL B O 1
ATOM 1375 N N . VAL B 1 55 ? 0.551 -22 -5.516 1 96.56 55 VAL B N 1
ATOM 1376 C CA . VAL B 1 55 ? -0.674 -22.641 -5.039 1 96.56 55 VAL B CA 1
ATOM 1377 C C . VAL B 1 55 ? -1.102 -23.734 -6.012 1 96.56 55 VAL B C 1
ATOM 1379 O O . VAL B 1 55 ? -0.621 -23.781 -7.148 1 96.56 55 VAL B O 1
ATOM 1382 N N . ARG B 1 56 ? -1.944 -24.594 -5.59 1 94.75 56 ARG B N 1
ATOM 1383 C CA . ARG B 1 56 ? -2.414 -25.719 -6.395 1 94.75 56 ARG B CA 1
ATOM 1384 C C . ARG B 1 56 ? -3.473 -25.266 -7.398 1 94.75 56 ARG B C 1
ATOM 1386 O O . ARG B 1 56 ? -4.008 -24.156 -7.289 1 94.75 56 ARG B O 1
ATOM 1393 N N . ASP B 1 57 ? -3.717 -26.094 -8.344 1 92.44 57 ASP B N 1
ATOM 1394 C CA . ASP B 1 57 ? -4.793 -25.844 -9.297 1 92.44 57 ASP B CA 1
ATOM 1395 C C . ASP B 1 57 ? -6.129 -25.656 -8.578 1 92.44 57 ASP B C 1
ATOM 1397 O O . ASP B 1 57 ? -6.445 -26.391 -7.641 1 92.44 57 ASP B O 1
ATOM 1401 N N . GLY B 1 58 ? -6.824 -24.641 -9.016 1 92.25 58 GLY B N 1
ATOM 1402 C CA . GLY B 1 58 ? -8.117 -24.375 -8.398 1 92.25 58 GLY B CA 1
ATOM 1403 C C . GLY B 1 58 ? -8.031 -23.469 -7.184 1 92.25 58 GLY B C 1
ATOM 1404 O O . GLY B 1 58 ? -9.055 -23.125 -6.586 1 92.25 58 GLY B O 1
ATOM 1405 N N . GLU B 1 59 ? -6.797 -23.203 -6.852 1 94.06 59 GLU B N 1
ATOM 1406 C CA . GLU B 1 59 ? -6.602 -22.312 -5.703 1 94.06 59 GLU B CA 1
ATOM 1407 C C . GLU B 1 59 ? -6.137 -20.938 -6.137 1 94.06 59 GLU B C 1
ATOM 1409 O O . GLU B 1 59 ? -5.625 -20.766 -7.246 1 94.06 59 GLU B O 1
ATOM 1414 N N . THR B 1 60 ? -6.395 -19.984 -5.266 1 92.94 60 THR B N 1
ATOM 1415 C CA . THR B 1 60 ? -5.934 -18.609 -5.414 1 92.94 60 THR B CA 1
ATOM 1416 C C . THR B 1 60 ? -5.473 -18.047 -4.074 1 92.94 60 THR B C 1
ATOM 1418 O O . THR B 1 60 ? -5.418 -18.766 -3.076 1 92.94 60 THR B O 1
ATOM 1421 N N . VAL B 1 61 ? -5.02 -16.766 -4.102 1 94.19 61 VAL B N 1
ATOM 1422 C CA . VAL B 1 61 ? -4.574 -16.156 -2.855 1 94.19 61 VAL B CA 1
ATOM 1423 C C . VAL B 1 61 ? -5.238 -14.797 -2.676 1 94.19 61 VAL B C 1
ATOM 1425 O O . VAL B 1 61 ? -5.594 -14.133 -3.656 1 94.19 61 VAL B O 1
ATOM 1428 N N . LEU B 1 62 ? -5.418 -14.461 -1.41 1 92.94 62 LEU B N 1
ATOM 1429 C CA . LEU B 1 62 ? -5.812 -13.125 -0.976 1 92.94 62 LEU B CA 1
ATOM 1430 C C . LEU B 1 62 ? -4.824 -12.57 0.045 1 92.94 62 LEU B C 1
ATOM 1432 O O . LEU B 1 62 ? -4.344 -13.305 0.912 1 92.94 62 LEU B O 1
ATOM 1436 N N . THR B 1 63 ? -4.582 -11.344 -0.12 1 96 63 THR B N 1
ATOM 1437 C CA . THR B 1 63 ? -3.682 -10.742 0.862 1 96 63 THR B CA 1
ATOM 1438 C C . THR B 1 63 ? -4.328 -10.719 2.244 1 96 63 THR B C 1
ATOM 1440 O O . THR B 1 63 ? -5.418 -10.172 2.416 1 96 63 THR B O 1
ATOM 1443 N N . ALA B 1 64 ? -3.732 -11.367 3.191 1 97.62 64 ALA B N 1
ATOM 1444 C CA . ALA B 1 64 ? -4.184 -11.289 4.578 1 97.62 64 ALA B CA 1
ATOM 1445 C C . ALA B 1 64 ? -3.609 -10.055 5.27 1 97.62 64 ALA B C 1
ATOM 1447 O O . ALA B 1 64 ? -4.336 -9.32 5.941 1 97.62 64 ALA B O 1
ATOM 1448 N N . GLU B 1 65 ? -2.301 -9.859 5.035 1 98.44 65 GLU B N 1
ATOM 1449 C CA . GLU B 1 65 ? -1.617 -8.719 5.637 1 98.44 65 GLU B CA 1
ATOM 1450 C C . GLU B 1 65 ? -0.247 -8.5 5 1 98.44 65 GLU B C 1
ATOM 1452 O O . GLU B 1 65 ? 0.288 -9.398 4.344 1 98.44 65 GLU B O 1
ATOM 1457 N N . TYR B 1 66 ? 0.292 -7.324 5.191 1 98.56 66 TYR B N 1
ATOM 1458 C CA . TYR B 1 66 ? 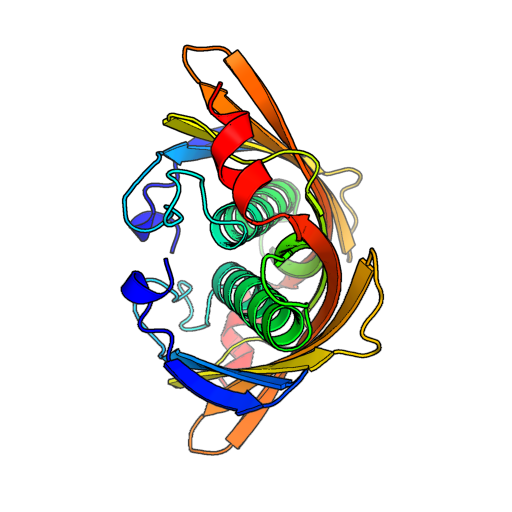1.708 -7.078 4.941 1 98.56 66 TYR B CA 1
ATOM 1459 C C . TYR B 1 66 ? 2.211 -5.895 5.762 1 98.56 66 TYR B C 1
ATOM 1461 O O . TYR B 1 66 ? 1.421 -5.062 6.211 1 98.56 66 TYR B O 1
ATOM 1469 N N . LYS B 1 67 ? 3.426 -5.922 6.012 1 98.75 67 LYS B N 1
ATOM 1470 C CA . LYS B 1 67 ? 4.164 -4.801 6.586 1 98.75 67 LYS B CA 1
ATOM 1471 C C . LYS B 1 67 ? 5.246 -4.305 5.633 1 98.75 67 LYS B C 1
ATOM 1473 O O . LYS B 1 67 ? 5.938 -5.109 5 1 98.75 67 LYS B O 1
ATOM 1478 N N . ILE B 1 68 ? 5.355 -3.023 5.527 1 98.75 68 ILE B N 1
ATOM 1479 C CA . ILE B 1 68 ? 6.367 -2.418 4.664 1 98.75 68 ILE B CA 1
ATOM 1480 C C . ILE B 1 68 ? 7.18 -1.399 5.461 1 98.75 68 ILE B C 1
ATOM 1482 O O . ILE B 1 68 ? 6.629 -0.646 6.266 1 98.75 68 ILE B O 1
ATOM 1486 N N . ASN B 1 69 ? 8.445 -1.406 5.332 1 98.81 69 ASN B N 1
ATOM 1487 C CA . ASN B 1 69 ? 9.375 -0.406 5.844 1 98.81 69 ASN B CA 1
ATOM 1488 C C . ASN B 1 69 ? 10.023 0.391 4.719 1 98.81 69 ASN B C 1
ATOM 1490 O O . ASN B 1 69 ? 10.617 -0.187 3.807 1 98.81 69 ASN B O 1
ATOM 1494 N N . PHE B 1 70 ? 9.828 1.639 4.793 1 97.81 70 PHE B N 1
ATOM 1495 C CA . PHE B 1 70 ? 10.492 2.52 3.836 1 97.81 70 PHE B CA 1
ATOM 1496 C C . PHE B 1 70 ? 11.867 2.93 4.34 1 97.81 70 PHE B C 1
ATOM 1498 O O . PHE B 1 70 ? 12 3.422 5.465 1 97.81 70 PHE B O 1
ATOM 1505 N N . VAL B 1 71 ? 12.883 2.797 3.48 1 97.06 71 VAL B N 1
ATOM 1506 C CA . VAL B 1 71 ? 14.227 3.01 4.008 1 97.06 71 VAL B CA 1
ATOM 1507 C C . VAL B 1 71 ? 14.922 4.125 3.225 1 97.06 71 VAL B C 1
ATOM 1509 O O . VAL B 1 71 ? 15.93 4.668 3.67 1 97.06 71 VAL B O 1
ATOM 1512 N N . ALA B 1 72 ? 14.398 4.449 2.086 1 94.56 72 ALA B N 1
ATOM 1513 C CA . ALA B 1 72 ? 14.883 5.57 1.28 1 94.56 72 ALA B CA 1
ATOM 1514 C C . ALA B 1 72 ? 13.797 6.062 0.323 1 94.56 72 ALA B C 1
ATOM 1516 O O . ALA B 1 72 ? 12.867 5.32 -0.01 1 94.56 72 ALA B O 1
ATOM 1517 N N . PRO B 1 73 ? 13.883 7.289 -0.126 1 90.75 73 PRO B N 1
ATOM 1518 C CA . PRO B 1 73 ? 12.922 7.777 -1.121 1 90.75 73 PRO B CA 1
ATOM 1519 C C . PRO B 1 73 ? 13.016 7.023 -2.445 1 90.75 73 PRO B C 1
ATOM 1521 O O . PRO B 1 73 ? 14.094 6.57 -2.832 1 90.75 73 PRO B O 1
ATOM 1524 N N . GLY B 1 74 ? 11.875 6.793 -3.115 1 92.56 74 GLY B N 1
ATOM 1525 C CA . GLY B 1 74 ? 11.852 6.238 -4.461 1 92.56 74 GLY B CA 1
ATOM 1526 C C . GLY B 1 74 ? 12.18 7.262 -5.531 1 92.56 74 GLY B C 1
ATOM 1527 O O . GLY B 1 74 ? 11.281 7.855 -6.125 1 92.56 74 GLY B O 1
ATOM 1528 N N . VAL B 1 75 ? 13.438 7.465 -5.77 1 90.88 75 VAL B N 1
ATOM 1529 C CA . VAL B 1 75 ? 13.883 8.438 -6.758 1 90.88 75 VAL B CA 1
ATOM 1530 C C . VAL B 1 75 ? 14.508 7.719 -7.953 1 90.88 75 VAL B C 1
ATOM 1532 O O . VAL B 1 75 ? 15.484 6.977 -7.797 1 90.88 75 VAL B O 1
ATOM 1535 N N . GLY B 1 76 ? 13.875 7.969 -9.125 1 93 76 GLY B N 1
ATOM 1536 C CA . GLY B 1 76 ? 14.43 7.34 -10.312 1 93 76 GLY B CA 1
ATOM 1537 C C . GLY B 1 76 ? 13.422 7.207 -11.445 1 93 76 GLY B C 1
ATOM 1538 O O . GLY B 1 76 ? 12.383 7.871 -11.438 1 93 76 GLY B O 1
ATOM 1539 N N . GLU B 1 77 ? 13.836 6.48 -12.438 1 94.38 77 GLU B N 1
ATOM 1540 C CA . GLU B 1 77 ? 13.031 6.336 -13.641 1 94.38 77 GLU B CA 1
ATOM 1541 C C . GLU B 1 77 ? 12.086 5.141 -13.539 1 94.38 77 GLU B C 1
ATOM 1543 O O . GLU B 1 77 ? 11.141 5.02 -14.328 1 94.38 77 GLU B O 1
ATOM 1548 N N . ARG B 1 78 ? 12.422 4.23 -12.586 1 96 78 ARG B N 1
ATOM 1549 C CA . ARG B 1 78 ? 11.547 3.078 -12.398 1 96 78 ARG B CA 1
ATOM 1550 C C . ARG B 1 78 ? 11.734 2.465 -11.016 1 96 78 ARG B C 1
ATOM 1552 O O . ARG B 1 78 ? 12.797 2.607 -10.414 1 96 78 ARG B O 1
ATOM 1559 N N . LEU B 1 79 ? 10.68 1.777 -10.57 1 97.19 79 LEU B N 1
ATOM 1560 C CA . LEU B 1 79 ? 10.75 0.899 -9.414 1 97.19 79 LEU B CA 1
ATOM 1561 C C . LEU B 1 79 ? 10.82 -0.563 -9.836 1 97.19 79 LEU B C 1
ATOM 1563 O O . LEU B 1 79 ? 10.195 -0.958 -10.82 1 97.19 79 LEU B O 1
ATOM 1567 N N . VAL B 1 80 ? 11.594 -1.31 -9.133 1 98.44 80 VAL B N 1
ATOM 1568 C CA . VAL B 1 80 ? 11.648 -2.758 -9.297 1 98.44 80 VAL B CA 1
ATOM 1569 C C . VAL B 1 80 ? 11.328 -3.441 -7.969 1 98.44 80 VAL B C 1
ATOM 1571 O O . VAL B 1 80 ? 11.961 -3.148 -6.945 1 98.44 80 VAL B O 1
ATOM 1574 N N . CYS B 1 81 ? 10.359 -4.297 -7.977 1 98.69 81 CYS B N 1
ATOM 1575 C CA . CYS B 1 81 ? 10 -5.062 -6.789 1 98.69 81 CYS B CA 1
ATOM 1576 C C . CYS B 1 81 ? 10.297 -6.543 -6.988 1 98.69 81 CYS B C 1
ATOM 1578 O O . CYS B 1 81 ? 9.766 -7.168 -7.91 1 98.69 81 CYS B O 1
ATOM 1580 N N . ARG B 1 82 ? 11.125 -7.086 -6.145 1 98.94 82 ARG B N 1
ATOM 1581 C CA . ARG B 1 82 ? 11.445 -8.508 -6.137 1 98.94 82 ARG B CA 1
ATOM 1582 C C . ARG B 1 82 ? 10.766 -9.211 -4.965 1 98.94 82 ARG B C 1
ATOM 1584 O O . ARG B 1 82 ? 11.039 -8.906 -3.805 1 98.94 82 ARG B O 1
ATOM 1591 N N . ALA B 1 83 ? 9.883 -10.125 -5.281 1 98.88 83 ALA B N 1
ATOM 1592 C CA . ALA B 1 83 ? 9.141 -10.859 -4.262 1 98.88 83 ALA B CA 1
ATOM 1593 C C . ALA B 1 83 ? 9.484 -12.344 -4.293 1 98.88 83 ALA B C 1
ATOM 1595 O O . ALA B 1 83 ? 9.641 -12.93 -5.371 1 98.88 83 ALA B O 1
ATOM 1596 N N . GLU B 1 84 ? 9.602 -12.914 -3.104 1 98.88 84 GLU B N 1
ATOM 1597 C CA . GLU B 1 84 ? 9.961 -14.32 -2.986 1 98.88 84 GLU B CA 1
ATOM 1598 C C . GLU B 1 84 ? 9.172 -15 -1.87 1 98.88 84 GLU B C 1
ATOM 1600 O O . GLU B 1 84 ? 9.18 -14.539 -0.727 1 98.88 84 GLU B O 1
ATOM 1605 N N . THR B 1 85 ? 8.57 -16.125 -2.217 1 98.88 85 THR B N 1
ATOM 1606 C CA . THR B 1 85 ? 7.879 -16.938 -1.232 1 98.88 85 THR B CA 1
ATOM 1607 C C . THR B 1 85 ? 8.867 -17.578 -0.266 1 98.88 85 THR B C 1
ATOM 1609 O O . THR B 1 85 ? 9.859 -18.188 -0.69 1 98.88 85 THR B O 1
ATOM 1612 N N . ILE B 1 86 ? 8.617 -17.406 0.979 1 98.75 86 ILE B N 1
ATOM 1613 C CA . ILE B 1 86 ? 9.484 -17.969 2.008 1 98.75 86 ILE B CA 1
ATOM 1614 C C . ILE B 1 86 ? 9.172 -19.453 2.184 1 98.75 86 ILE B C 1
ATOM 1616 O O . ILE B 1 86 ? 10.078 -20.281 2.262 1 98.75 86 ILE B O 1
ATOM 1620 N N . LYS B 1 87 ? 7.875 -19.75 2.195 1 97.88 87 LYS B N 1
ATOM 1621 C CA . LYS B 1 87 ? 7.387 -21.125 2.326 1 97.88 87 LYS B CA 1
ATOM 1622 C C . LYS B 1 87 ? 5.988 -21.266 1.727 1 97.88 87 LYS B C 1
ATOM 1624 O O . LYS B 1 87 ? 5.105 -20.453 2.002 1 97.88 87 LYS B O 1
ATOM 1629 N N . ALA B 1 88 ? 5.863 -22.25 0.938 1 96.5 88 ALA B N 1
ATOM 1630 C CA . ALA B 1 88 ? 4.559 -22.516 0.336 1 96.5 88 ALA B CA 1
ATOM 1631 C C . ALA B 1 88 ? 3.658 -23.297 1.295 1 96.5 88 ALA B C 1
ATOM 1633 O O . ALA B 1 88 ? 3.543 -24.516 1.197 1 96.5 88 ALA B O 1
ATOM 1634 N N . GLY B 1 89 ? 3.021 -22.609 2.127 1 93.38 89 GLY B N 1
ATOM 1635 C CA . GLY B 1 89 ? 2.107 -23.25 3.062 1 93.38 89 GLY B CA 1
ATOM 1636 C C . GLY B 1 89 ? 0.757 -23.562 2.451 1 93.38 89 GLY B C 1
ATOM 1637 O O . GLY B 1 89 ? 0.411 -23.047 1.389 1 93.38 89 GLY B O 1
ATOM 1638 N N . ARG B 1 90 ? -0.033 -24.375 3.129 1 94.62 90 ARG B N 1
ATOM 1639 C CA . ARG B 1 90 ? -1.323 -24.828 2.619 1 94.62 90 ARG B CA 1
ATOM 1640 C C . ARG B 1 90 ? -2.402 -23.766 2.848 1 94.62 90 ARG B C 1
ATOM 1642 O O . ARG B 1 90 ? -3.332 -23.641 2.049 1 94.62 90 ARG B O 1
ATOM 1649 N N . THR B 1 91 ? -2.244 -23.047 3.918 1 96.25 91 THR B N 1
ATOM 1650 C CA . THR B 1 91 ? -3.279 -22.094 4.27 1 96.25 91 THR B CA 1
ATOM 1651 C C . THR B 1 91 ? -2.746 -20.656 4.168 1 96.25 91 THR B C 1
ATOM 1653 O O . THR B 1 91 ? -3.477 -19.75 3.783 1 96.25 91 THR B O 1
ATOM 1656 N N . LEU B 1 92 ? -1.498 -20.547 4.594 1 97.88 92 LEU B N 1
ATOM 1657 C CA . LEU B 1 92 ? -0.849 -19.25 4.59 1 97.88 92 LEU B CA 1
ATOM 1658 C C . LEU B 1 92 ? 0.519 -19.328 3.92 1 97.88 92 LEU B C 1
ATOM 1660 O O . LEU B 1 92 ? 1.274 -20.266 4.148 1 97.88 92 LEU B O 1
ATOM 1664 N N . ILE B 1 93 ? 0.808 -18.359 3.1 1 98.62 93 ILE B N 1
ATOM 1665 C CA . ILE B 1 93 ? 2.076 -18.297 2.383 1 98.62 93 ILE B CA 1
ATOM 1666 C C . ILE B 1 93 ? 2.803 -17 2.729 1 98.62 93 ILE B C 1
ATOM 1668 O O . ILE B 1 93 ? 2.4 -15.922 2.289 1 98.62 93 ILE B O 1
ATOM 1672 N N . PRO B 1 94 ? 3.877 -17.078 3.492 1 98.88 94 PRO B N 1
ATOM 1673 C CA . PRO B 1 94 ? 4.699 -15.891 3.727 1 98.88 94 PRO B CA 1
ATOM 1674 C C . PRO B 1 94 ? 5.566 -15.523 2.525 1 98.88 94 PRO B C 1
ATOM 1676 O O . PRO B 1 94 ? 6.184 -16.406 1.916 1 98.88 94 PRO B O 1
ATOM 1679 N N . VAL B 1 95 ? 5.566 -14.242 2.18 1 98.94 95 VAL B N 1
AT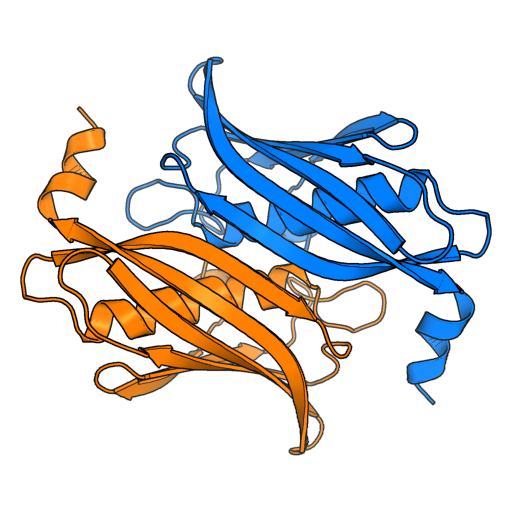OM 1680 C CA . VAL B 1 95 ? 6.324 -13.734 1.04 1 98.94 95 VAL B CA 1
ATOM 1681 C C . VAL B 1 95 ? 7.109 -12.492 1.452 1 98.94 95 VAL B C 1
ATOM 1683 O O . VAL B 1 95 ? 6.57 -11.602 2.113 1 98.94 95 VAL B O 1
ATOM 1686 N N . GLU B 1 96 ? 8.359 -12.461 1.109 1 98.94 96 GLU B N 1
ATOM 1687 C CA . GLU B 1 96 ? 9.156 -11.25 1.312 1 98.94 96 GLU B CA 1
ATOM 1688 C C . GLU B 1 96 ? 9.312 -10.469 0.01 1 98.94 96 GLU B C 1
ATOM 1690 O O . GLU B 1 96 ? 9.242 -11.047 -1.077 1 98.94 96 GLU B O 1
ATOM 1695 N N . ALA B 1 97 ? 9.5 -9.133 0.095 1 98.88 97 ALA B N 1
ATOM 1696 C CA . ALA B 1 97 ? 9.695 -8.289 -1.079 1 98.88 97 ALA B CA 1
ATOM 1697 C C . ALA B 1 97 ? 10.695 -7.172 -0.792 1 98.88 97 ALA B C 1
ATOM 1699 O O . ALA B 1 97 ? 10.789 -6.691 0.341 1 98.88 97 ALA B O 1
ATOM 1700 N N . ARG B 1 98 ? 11.43 -6.82 -1.753 1 98.88 98 ARG B N 1
ATOM 1701 C CA . ARG B 1 98 ? 12.328 -5.668 -1.767 1 98.88 98 ARG B CA 1
ATOM 1702 C C . ARG B 1 98 ? 12.062 -4.781 -2.977 1 98.88 98 ARG B C 1
ATOM 1704 O O . ARG B 1 98 ? 11.953 -5.273 -4.102 1 98.88 98 ARG B O 1
ATOM 1711 N N . VAL B 1 99 ? 11.93 -3.51 -2.727 1 98.75 99 VAL B N 1
ATOM 1712 C CA . VAL B 1 99 ? 11.672 -2.551 -3.795 1 98.75 99 VAL B CA 1
ATOM 1713 C C . VAL B 1 99 ? 12.898 -1.672 -4.012 1 98.75 99 VAL B C 1
ATOM 1715 O O . VAL B 1 99 ? 13.445 -1.112 -3.057 1 98.75 99 VAL B O 1
ATOM 1718 N N . TYR B 1 100 ? 13.234 -1.519 -5.238 1 98.56 100 TYR B N 1
ATOM 1719 C CA . TYR B 1 100 ? 14.375 -0.696 -5.625 1 98.56 100 TYR B CA 1
ATOM 1720 C C . TYR B 1 100 ? 13.953 0.418 -6.574 1 98.56 100 TYR B C 1
ATOM 1722 O O . TYR B 1 100 ? 13.117 0.202 -7.461 1 98.56 100 TYR B O 1
ATOM 1730 N N . ALA B 1 101 ? 14.484 1.569 -6.367 1 97.56 101 ALA B N 1
ATOM 1731 C CA . ALA B 1 101 ? 14.43 2.621 -7.379 1 97.56 101 ALA B CA 1
ATOM 1732 C C . ALA B 1 101 ? 15.641 2.551 -8.312 1 97.56 101 ALA B C 1
ATOM 1734 O O . ALA B 1 101 ? 16.766 2.348 -7.855 1 97.56 101 ALA B O 1
ATOM 1735 N N . VAL B 1 102 ? 15.375 2.701 -9.594 1 97.62 102 VAL B N 1
ATOM 1736 C CA . VAL B 1 102 ? 16.453 2.627 -10.57 1 97.62 102 VAL B CA 1
ATOM 1737 C C . VAL B 1 102 ? 16.703 4.008 -11.18 1 97.62 102 VAL B C 1
ATOM 1739 O O . VAL B 1 102 ? 15.781 4.613 -11.742 1 97.62 102 VAL B O 1
ATOM 1742 N N . LYS B 1 103 ? 17.844 4.473 -11.031 1 95.56 103 LYS B N 1
ATOM 1743 C CA . LYS B 1 103 ? 18.297 5.73 -11.633 1 95.56 103 LYS B CA 1
ATOM 1744 C C . LYS B 1 103 ? 19.641 5.562 -12.32 1 95.56 103 LYS B C 1
ATOM 1746 O O . LYS B 1 103 ? 20.625 5.148 -11.688 1 95.56 103 LYS B O 1
ATOM 1751 N N . ASP B 1 104 ? 19.625 5.871 -13.594 1 95.81 104 ASP B N 1
ATOM 1752 C CA . ASP B 1 104 ? 20.844 5.77 -14.375 1 95.81 104 ASP B CA 1
ATOM 1753 C C . ASP B 1 104 ? 21.469 4.383 -14.234 1 95.81 104 ASP B C 1
ATOM 1755 O O . ASP B 1 104 ? 22.688 4.258 -14.023 1 95.81 104 ASP B O 1
ATOM 1759 N N . GLY B 1 105 ? 20.688 3.432 -14.141 1 95.06 105 GLY B N 1
ATOM 1760 C CA . GLY B 1 105 ? 21.125 2.049 -14.109 1 95.06 105 GLY B CA 1
ATOM 1761 C C . GLY B 1 105 ? 21.516 1.58 -12.719 1 95.06 105 GLY B C 1
ATOM 1762 O O . GLY B 1 105 ? 21.891 0.421 -12.531 1 95.06 105 GLY B O 1
ATOM 1763 N N . VAL B 1 106 ? 21.422 2.463 -11.758 1 97.19 106 VAL B N 1
ATOM 1764 C CA . VAL B 1 106 ? 21.812 2.121 -10.391 1 97.19 106 VAL B CA 1
ATOM 1765 C C . VAL B 1 106 ? 20.562 1.835 -9.555 1 97.19 106 VAL B C 1
ATOM 1767 O O . VAL B 1 106 ? 19.609 2.623 -9.562 1 97.19 106 VAL B O 1
ATOM 1770 N N . GLU B 1 107 ? 20.531 0.727 -8.875 1 97.81 107 GLU B N 1
ATOM 1771 C CA . GLU B 1 107 ? 19.438 0.368 -7.988 1 97.81 107 GLU B CA 1
ATOM 1772 C C . GLU B 1 107 ? 19.703 0.857 -6.566 1 97.81 107 GLU B C 1
ATOM 1774 O O . GLU B 1 107 ? 20.797 0.673 -6.031 1 97.81 107 GLU B O 1
ATOM 1779 N N . THR B 1 108 ? 18.719 1.506 -6.012 1 97.62 108 THR B N 1
ATOM 1780 C CA . THR B 1 108 ? 18.734 1.886 -4.605 1 97.62 108 THR B CA 1
ATOM 1781 C C . THR B 1 108 ? 17.531 1.283 -3.877 1 97.62 108 THR B C 1
ATOM 1783 O O . THR B 1 108 ? 16.391 1.448 -4.309 1 97.62 108 THR B O 1
ATOM 1786 N N . LEU B 1 109 ? 17.891 0.541 -2.781 1 98.5 109 LEU B N 1
ATOM 1787 C CA . LEU B 1 109 ? 16.812 -0.033 -1.979 1 98.5 109 LEU B CA 1
ATOM 1788 C C . LEU B 1 109 ? 15.938 1.062 -1.381 1 98.5 109 LEU B C 1
ATOM 1790 O O . LEU B 1 109 ? 16.438 1.987 -0.742 1 98.5 109 LEU B O 1
ATOM 1794 N N . CYS B 1 110 ? 14.57 0.932 -1.582 1 97.62 110 CYS B N 1
ATOM 1795 C CA . CYS B 1 110 ? 13.641 1.948 -1.109 1 97.62 110 CYS B CA 1
ATOM 1796 C C . CYS B 1 110 ? 12.742 1.396 -0.006 1 97.62 110 CYS B C 1
ATOM 1798 O O . CYS B 1 110 ? 12.312 2.139 0.877 1 97.62 110 CYS B O 1
ATOM 1800 N N . ALA B 1 111 ? 12.422 0.087 -0.084 1 98.62 111 ALA B N 1
ATOM 1801 C CA . ALA B 1 111 ? 11.5 -0.495 0.889 1 98.62 111 ALA B CA 1
ATOM 1802 C C . ALA B 1 111 ? 11.695 -2.006 0.989 1 98.62 111 ALA B C 1
ATOM 1804 O O . ALA B 1 111 ? 12.148 -2.645 0.038 1 98.62 111 ALA B O 1
ATOM 1805 N N . VAL B 1 112 ? 11.367 -2.559 2.141 1 98.88 112 VAL B N 1
ATOM 1806 C CA . VAL B 1 112 ? 11.281 -3.996 2.383 1 98.88 112 VAL B CA 1
ATOM 1807 C C . VAL B 1 112 ? 9.914 -4.348 2.961 1 98.88 112 VAL B C 1
ATOM 1809 O O . VAL B 1 112 ? 9.305 -3.535 3.66 1 98.88 112 VAL B O 1
ATOM 1812 N N . ALA B 1 113 ? 9.469 -5.523 2.613 1 98.88 113 ALA B N 1
ATOM 1813 C CA . ALA B 1 113 ? 8.133 -5.883 3.088 1 98.88 113 ALA B CA 1
ATOM 1814 C C . ALA B 1 113 ? 8.031 -7.383 3.348 1 98.88 113 ALA B C 1
ATOM 1816 O O . ALA B 1 113 ? 8.789 -8.172 2.779 1 98.88 113 ALA B O 1
ATOM 1817 N N . LEU B 1 114 ? 7.191 -7.723 4.266 1 98.88 114 LEU B N 1
ATOM 1818 C CA . LEU B 1 114 ? 6.754 -9.086 4.535 1 98.88 114 LEU B CA 1
ATOM 1819 C C . LEU B 1 114 ? 5.234 -9.195 4.457 1 98.88 114 LEU B C 1
ATOM 1821 O O . LEU B 1 114 ? 4.516 -8.383 5.039 1 98.88 114 LEU B O 1
ATOM 1825 N N .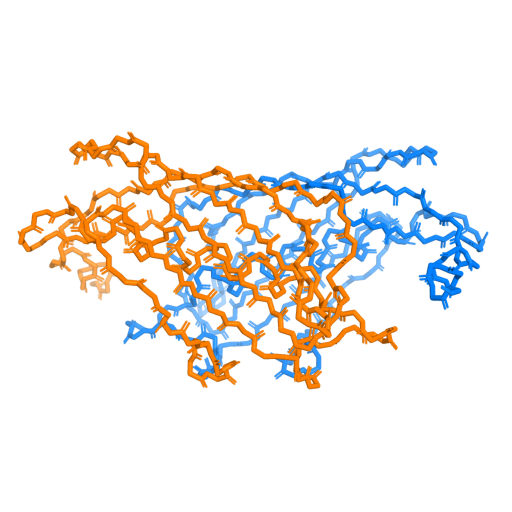 ALA B 1 115 ? 4.781 -10.125 3.711 1 98.75 115 ALA B N 1
ATOM 1826 C CA . ALA B 1 115 ? 3.35 -10.32 3.506 1 98.75 115 ALA B CA 1
ATOM 1827 C C . ALA B 1 115 ? 2.936 -11.75 3.859 1 98.75 115 ALA B C 1
ATOM 1829 O O . ALA B 1 115 ? 3.764 -12.664 3.857 1 98.75 115 ALA B O 1
ATOM 1830 N N . SER B 1 116 ? 1.698 -11.922 4.23 1 98.75 116 SER B N 1
ATOM 1831 C CA . SER B 1 116 ? 1.029 -13.211 4.379 1 98.75 116 SER B CA 1
ATOM 1832 C C . SER B 1 116 ? -0.14 -13.336 3.408 1 98.75 116 SER B C 1
ATOM 1834 O O . SER B 1 116 ? -1.077 -12.539 3.445 1 98.75 116 SER B O 1
ATOM 1836 N N . MET B 1 117 ? -0.086 -14.312 2.596 1 97.81 117 MET B N 1
ATOM 1837 C CA . MET B 1 117 ? -1.131 -14.555 1.605 1 97.81 117 MET B CA 1
ATOM 1838 C C . MET B 1 117 ? -1.992 -15.75 2.002 1 97.81 117 MET B C 1
ATOM 1840 O O . MET B 1 117 ? -1.478 -16.844 2.209 1 97.81 117 MET B O 1
ATOM 1844 N N . ALA B 1 118 ? -3.283 -15.539 2.074 1 97.06 118 ALA B N 1
ATOM 1845 C CA . ALA B 1 118 ? -4.219 -16.609 2.414 1 97.06 118 ALA B CA 1
ATOM 1846 C C . ALA B 1 118 ? -4.613 -17.406 1.173 1 97.06 118 ALA B C 1
ATOM 1848 O O . ALA B 1 118 ? -5.039 -16.828 0.169 1 97.06 118 ALA B O 1
ATOM 1849 N N . VAL B 1 119 ? -4.52 -18.672 1.26 1 96.56 119 VAL B N 1
ATOM 1850 C CA . VAL B 1 119 ? -4.914 -19.547 0.155 1 96.56 119 VAL B CA 1
ATOM 1851 C C . VAL B 1 119 ? -6.422 -19.766 0.186 1 96.56 119 VAL B C 1
ATOM 1853 O O . VAL B 1 119 ? -6.996 -20.031 1.244 1 96.56 119 VAL B O 1
ATOM 1856 N N . ARG B 1 120 ? -7.008 -19.562 -0.981 1 92.62 120 ARG B N 1
ATOM 1857 C CA . ARG B 1 120 ? -8.445 -19.766 -1.122 1 92.62 120 ARG B CA 1
ATOM 1858 C C . ARG B 1 120 ? -8.766 -20.562 -2.377 1 92.62 120 ARG B C 1
ATOM 1860 O O . ARG B 1 120 ? -7.973 -20.609 -3.316 1 92.62 120 ARG B O 1
ATOM 1867 N N . ALA B 1 121 ? -9.961 -21.156 -2.285 1 88.25 121 ALA B N 1
ATOM 1868 C CA . ALA B 1 121 ? -10.445 -21.812 -3.504 1 88.25 121 ALA B CA 1
ATOM 1869 C C . ALA B 1 121 ? -10.891 -20.766 -4.531 1 88.25 121 ALA B C 1
ATOM 1871 O O . ALA B 1 121 ? -11.469 -19.734 -4.176 1 88.25 121 ALA B O 1
ATOM 1872 N N . PHE B 1 122 ? -10.57 -20.938 -5.762 1 75.69 122 PHE B N 1
ATOM 1873 C CA . PHE B 1 122 ? -10.914 -20 -6.832 1 75.69 122 PHE B CA 1
ATOM 1874 C C . PHE B 1 122 ? -12.422 -19.781 -6.887 1 75.69 122 PHE B C 1
ATOM 1876 O O . PHE B 1 122 ? -12.875 -18.656 -7.125 1 75.69 122 PHE B O 1
ATOM 1883 N N . ASP B 1 123 ? -13.25 -20.844 -6.766 1 64.69 123 ASP B N 1
ATOM 1884 C CA . ASP B 1 123 ? -14.711 -20.797 -6.844 1 64.69 123 ASP B CA 1
ATOM 1885 C C . ASP B 1 123 ? -15.297 -19.938 -5.73 1 64.69 123 ASP B C 1
ATOM 1887 O O . ASP B 1 123 ? -16.344 -19.312 -5.906 1 64.69 123 ASP B O 1
ATOM 1891 N N . ARG B 1 124 ? -14.703 -19.938 -4.609 1 53.78 124 ARG B N 1
ATOM 1892 C CA . ARG B 1 124 ? -15.211 -19.172 -3.465 1 53.78 124 ARG B CA 1
ATOM 1893 C C . ARG B 1 124 ? -15.055 -17.672 -3.691 1 53.78 124 ARG B C 1
ATOM 1895 O O . ARG B 1 124 ? -15.719 -16.875 -3.029 1 53.78 124 ARG B O 1
ATOM 1902 N N . LEU B 1 125 ? -14.164 -17.281 -4.488 1 55.5 125 LEU B N 1
ATOM 1903 C CA . LEU B 1 125 ? -14.047 -15.859 -4.77 1 55.5 125 LEU B CA 1
ATOM 1904 C C . LEU B 1 125 ? -15.258 -15.359 -5.551 1 55.5 125 LEU B C 1
ATOM 1906 O O . LEU B 1 125 ? -15.562 -14.164 -5.535 1 55.5 125 LEU B O 1
ATOM 1910 N N . LYS B 1 126 ? -15.828 -16.344 -6.305 1 49.62 126 LYS B N 1
ATOM 1911 C CA . LYS B 1 126 ? -17.031 -16 -7.043 1 49.62 126 LYS B CA 1
ATOM 1912 C C . LYS B 1 126 ? -18.234 -15.883 -6.109 1 49.62 126 LYS B C 1
ATOM 1914 O O . LYS B 1 126 ? -19.203 -15.18 -6.41 1 49.62 126 LYS B O 1
ATOM 1919 N N . GLY B 1 127 ? -18.359 -16.766 -5.062 1 44.81 127 GLY B N 1
ATOM 1920 C CA . GLY B 1 127 ? -19.531 -16.906 -4.223 1 44.81 127 GLY B CA 1
ATOM 1921 C C . GLY B 1 127 ? -19.703 -15.75 -3.256 1 44.81 127 GLY B C 1
ATOM 1922 O O . GLY B 1 127 ? -20.672 -15.711 -2.488 1 44.81 127 GLY B O 1
ATOM 1923 N N . GLY B 1 128 ? -18.781 -15.094 -2.701 1 40.44 128 GLY B N 1
ATOM 1924 C CA . GLY B 1 128 ? -19.203 -13.961 -1.889 1 40.44 128 GLY B CA 1
ATOM 1925 C C . GLY B 1 128 ? -20.094 -12.992 -2.633 1 40.44 128 GLY B C 1
ATOM 1926 O O . GLY B 1 128 ? -20.453 -11.938 -2.104 1 40.44 128 GLY B O 1
ATOM 1927 N N . GLN B 1 129 ? -20.234 -13.078 -3.775 1 33.12 129 GLN B N 1
ATOM 1928 C CA . GLN B 1 129 ? -21.266 -12.391 -4.547 1 33.12 129 GLN B CA 1
ATOM 1929 C C . GLN B 1 129 ? -22.609 -13.102 -4.41 1 33.12 129 GLN B C 1
ATOM 1931 O O . GLN B 1 129 ? -23.578 -12.742 -5.094 1 33.12 129 GLN B O 1
ATOM 1936 N N . ALA B 1 130 ? -22.969 -13.93 -3.457 1 28.28 130 ALA B N 1
ATOM 1937 C CA . ALA B 1 130 ? -24.375 -14.336 -3.395 1 28.28 130 ALA B CA 1
ATOM 1938 C C . ALA B 1 130 ? -25.234 -13.211 -2.828 1 28.28 130 ALA B C 1
ATOM 1940 O O . ALA B 1 130 ? -24.812 -12.477 -1.934 1 28.28 130 ALA B O 1
#

InterPro domains:
  IPR003736 Phenylacetic acid degradation-related domain [TIGR00369] (1-113)
  IPR006683 Thioesterase domain [PF03061] (31-106)
  IPR029069 HotDog domain superfamily [SSF54637] (2-119)
  IPR039298 Acyl-coenzyme A thioesterase 13 [PTHR21660] (6-113)

pLDDT: mean 89.88, std 14.81, range [28.28, 98.94]

Radius of gyration: 17.61 Å; Cα contacts (8 Å, |Δi|>4): 695; chains: 2; bounding box: 48×51×36 Å

Foldseek 3Di:
DCVVQVKDWPDDDAQKTKIKGFDDPVQADPVQFGDVVVVVVRQLVGQQRSLQSHADPQKGKDWPDKDKDFDATQHAGMKMKMKGWPDNDHFKIKMKIWIWHAHPNDTDTTMIMITIIGMDGPVVVVPVVD/DCVVQVKDWPDDDAQKTKIKGFDDPVQADPVQFGDVVVVVVRQLVGQQRSLQSHADPQKGKDWPDKDKDFDATQHAGMKMKIKGWPDNDHFKIKMKIWIWHAHPNDTDTTMIMITIIGMDGPVVVVPVVD

Sequence (260 aa):
MLHHLDVRIDEVAPGRVVLSLPFRKEVAQQNGFFHGGAIGFLVDDATAAAAATVVRDGETVLTAEYKINFVAPGVGERLVCRAETIKAGRTLIPVEARVYAVKDGVETLCAVALASMAVRAFDRLKGGQAMLHHLDVRIDEVAPGRVVLSLPFRKEVAQQNGFFHGGAIGFLVDDATAAAAATVVRDGETVLTAEYKINFVAPGVGERLVCRAETIKAGRTLIPVEARVYAVKDGVETLCAVALASMAVRAFDRLKGGQA

Solvent-accessible surface area (backbone atoms only — not comparable to full-atom values): 12759 Å² total; per-residue (Å²): 55,56,76,70,56,56,52,39,82,76,44,79,46,81,23,29,20,28,32,33,34,57,64,43,77,58,39,29,37,96,83,63,25,47,30,68,32,51,54,47,22,48,49,48,51,25,34,52,52,7,49,51,51,58,52,55,91,67,44,38,66,43,73,36,32,38,34,40,38,46,75,40,80,37,52,47,57,28,38,38,29,45,12,37,44,75,44,87,47,85,54,51,28,41,22,37,34,41,31,25,13,30,39,96,87,41,74,40,73,16,34,42,33,45,34,36,31,33,52,39,54,47,68,57,71,62,53,75,69,111,54,57,76,70,56,55,53,40,82,77,44,78,47,80,24,28,21,28,32,32,34,57,65,43,77,59,40,29,36,98,82,6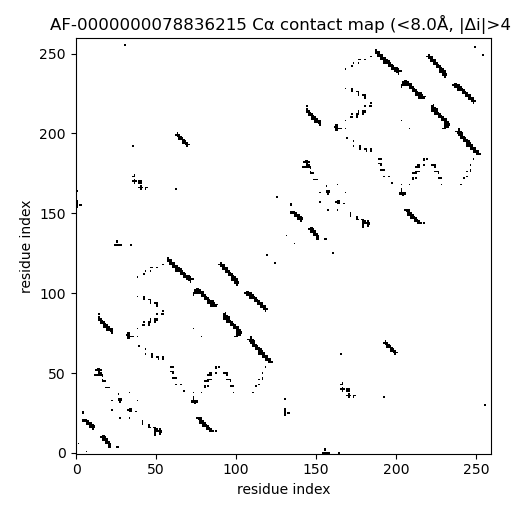2,25,47,29,68,32,50,55,45,22,48,49,49,51,24,37,52,51,6,50,51,52,58,53,57,91,66,44,40,68,43,73,36,32,38,36,40,38,46,76,41,80,38,52,47,57,28,38,39,30,45,11,35,44,76,44,85,47,86,53,51,27,41,23,38,35,40,30,25,14,30,38,96,86,40,75,39,73,15,33,42,34,45,33,35,31,32,53,38,54,48,69,57,71,60,53,77,69,113

Secondary structure (DSSP, 8-state):
-HHHHT-EEEEEETTEEEEEEE--GGGB-TTSSBPHHHHHHHHHHHHHHHHHTTSPTTEEEEEEEEEEEE-S---SSEEEEEEEES---SSEEEEEEEEEEEETTEEEEEEEEEEEEEEEEHHHHHHTT-/-HHHHT-EEEEEETTEEEEEEE--GGGB-TTSSBPHHHHHHHHHHHHHHHHHTTSPTTEEEEEEEEEEEE-S---SSEEEEEEEES---SSEEEEEEEEEEEETTEEEEEEEEEEEEEEEETTHHHHTT-